Protein 1D2T (pdb70)

Solvent-accessible surface area: 10117 Å² total; per-residue (Å²): 81,63,8,26,98,82,69,84,81,41,4,15,0,88,59,103,54,33,34,84,0,64,81,100,10,85,92,21,29,64,112,81,39,148,56,10,116,78,4,42,49,68,6,64,88,3,101,112,55,54,148,57,123,60,1,108,59,0,27,85,4,8,102,44,76,39,40,21,1,7,64,21,0,25,61,15,4,50,18,70,0,33,134,172,64,11,69,20,3,24,99,0,3,38,8,0,10,36,0,0,8,29,4,0,1,53,40,0,38,94,107,56,117,22,56,38,0,17,31,88,64,69,76,57,9,33,37,72,187,129,177,54,62,120,38,16,0,4,0,0,8,21,0,0,6,0,43,0,2,0,48,0,0,11,66,10,7,79,157,76,78,107,76,0,47,116,42,1,83,35,0,0,29,0,19,6,13,0,0,15,7,3,30,20,0,0,61,8,0,22,72,0,0,50,24,0,13,67,25,0,71,94,13,84,52,0,72,96,20,11,118,102,0,78,51,41,27,47,125,99,96,203

Organism: Shimwellia blattae (NCBI:txid563)

Neares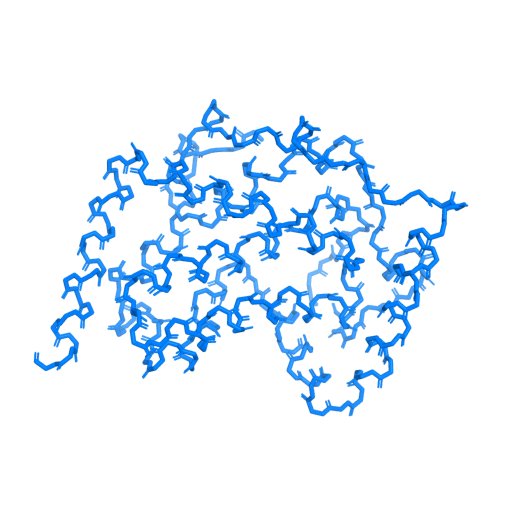t PDB structures (foldseek):
  1d2t-assembly1_A  TM=1.005E+00  e=4.481E-35  Shimwellia blattae
  1iw8-assembly1_B  TM=1.001E+00  e=2.265E-32  Shimwellia blattae
  1iw8-assembly1_A  TM=1.002E+00  e=5.880E-32  Shimwellia blattae
  1iw8-assembly1_E  TM=1.002E+00  e=1.774E-31  Shimwellia blattae
  9jq0-assembly1_A  TM=9.973E-01  e=3.241E-31  Klebsiella pneumoniae 342

Foldseek 3Di:
DDECVVVQQAHLDDLVLFAPLVVPDDAFDDDVDVVVVVLVVLLVVLQVCCPDPLVVVLLVLVPDDLLCLQQLCQVLLVHGRDCVQQVLRSSLLRSHLCSQLPRLLPPSLVVNFDFFQCLVVVHAWSHRPDPDDRTSQAAHSQLLSLLLVLVLSCVLCVVSSVSSNVSSLSSLSSCSSRRGHGPRNNVSSNVSSVVSNVSLVVRPVSVVSSVVSSVSVVVVVD

Radius of gyration: 17.05 Å; Cα contacts (8 Å, |Δi|>4): 389; chains: 1; bounding box: 45×50×30 Å

Structure (mmCIF, N/CA/C/O backbone):
data_1D2T
#
_entry.id   1D2T
#
_cell.length_a   124.700
_cell.length_b   124.700
_cell.length_c   97.700
_cell.angle_alpha   90.00
_cell.angle_beta   90.00
_cell.angle_gamma   120.00
#
_symmetry.space_group_name_H-M   'P 63 2 2'
#
loop_
_entity.id
_entity.type
_entity.pdbx_description
1 polymer 'ACID PHOSPHATASE'
2 non-polymer 'SULFATE ION'
3 water water
#
loop_
_atom_site.group_PDB
_atom_site.id
_atom_site.type_symbol
_atom_site.label_atom_id
_atom_site.label_alt_id
_atom_site.label_comp_id
_atom_site.label_asym_id
_atom_site.label_entity_id
_atom_site.label_seq_id
_atom_site.pdbx_PDB_ins_code
_atom_site.Cartn_x
_atom_site.Cartn_y
_atom_site.Cartn_z
_atom_site.occupancy
_atom_site.B_iso_or_equiv
_atom_site.auth_seq_id
_atom_site.auth_comp_id
_atom_site.auth_asym_id
_atom_site.auth_atom_id
_atom_site.pdbx_PDB_model_num
ATOM 1 N N . GLY A 1 7 ? 35.965 71.208 89.712 1.00 36.57 7 GLY A N 1
ATOM 2 C CA . GLY A 1 7 ? 37.459 71.295 89.574 1.00 31.92 7 GLY A CA 1
ATOM 3 C C . GLY A 1 7 ? 38.160 69.982 89.872 1.00 29.76 7 GLY A C 1
ATOM 4 O O . GLY A 1 7 ? 39.301 69.858 89.492 1.00 31.81 7 GLY A O 1
ATOM 5 N N . ASN A 1 8 ? 37.485 68.990 90.532 1.00 26.40 8 ASN A N 1
ATOM 6 C CA . ASN A 1 8 ? 38.284 67.775 90.697 1.00 26.63 8 ASN A CA 1
ATOM 7 C C . ASN A 1 8 ? 38.466 67.018 89.396 1.00 29.21 8 ASN A C 1
ATOM 8 O O . ASN A 1 8 ? 37.736 67.238 88.431 1.00 30.52 8 ASN A O 1
ATOM 13 N N . ASP A 1 9 ? 39.455 66.154 89.463 1.00 29.14 9 ASP A N 1
ATOM 14 C CA . ASP A 1 9 ? 39.787 65.216 88.391 1.00 30.47 9 ASP A CA 1
ATOM 15 C C . ASP A 1 9 ? 40.661 64.081 88.901 1.00 31.02 9 ASP A C 1
ATOM 16 O O . ASP A 1 9 ? 40.804 63.931 90.110 1.00 31.00 9 ASP A O 1
ATOM 21 N N . THR A 1 10 ? 41.272 63.298 87.998 1.00 28.72 10 THR A N 1
ATOM 22 C CA . THR A 1 10 ? 42.188 62.228 88.430 1.00 28.53 10 THR A CA 1
ATOM 23 C C . THR A 1 10 ? 43.408 62.655 89.259 1.00 30.10 10 THR A C 1
ATOM 24 O O . THR A 1 10 ? 43.946 61.944 90.095 1.00 29.06 10 THR A O 1
ATOM 28 N N . THR A 1 11 ? 43.814 63.900 88.996 1.00 30.82 11 THR A N 1
ATOM 29 C CA . THR A 1 11 ? 44.932 64.389 89.799 1.00 32.79 11 THR A CA 1
ATOM 30 C C . THR A 1 11 ? 44.605 64.736 91.267 1.00 36.32 11 THR A C 1
ATOM 31 O O . THR A 1 11 ? 45.435 64.658 92.162 1.00 37.21 11 THR A O 1
ATOM 35 N N . THR A 1 12 ? 43.317 65.076 91.495 1.00 34.81 12 THR A N 1
ATOM 36 C CA . THR A 1 12 ? 42.910 65.213 92.900 1.00 32.91 12 THR A CA 1
ATOM 37 C C . THR A 1 12 ? 42.265 63.992 93.549 1.00 33.08 12 THR A C 1
ATOM 38 O O . THR A 1 12 ? 42.350 63.742 94.736 1.00 32.49 12 THR A O 1
ATOM 42 N N . LYS A 1 13 ? 41.565 63.229 92.703 1.00 31.17 13 LYS A N 1
ATOM 43 C CA . LYS A 1 13 ? 40.791 62.064 93.174 1.00 30.27 13 LYS A CA 1
ATOM 44 C C . LYS A 1 13 ? 40.904 60.812 92.287 1.00 31.40 13 LYS A C 1
ATOM 45 O O . LYS A 1 13 ? 39.981 60.348 91.605 1.00 33.05 13 LYS A O 1
ATOM 51 N N . PRO A 1 14 ? 42.138 60.283 92.279 1.00 33.01 14 PRO A N 1
ATOM 52 C CA . PRO A 1 14 ? 42.516 59.249 91.290 1.00 32.06 14 PRO A CA 1
ATOM 53 C C . PRO A 1 14 ? 41.823 57.907 91.452 1.00 30.98 14 PRO A C 1
ATOM 54 O O . PRO A 1 14 ? 41.961 56.989 90.668 1.00 32.57 14 PRO A O 1
ATOM 58 N N . ASP A 1 15 ? 41.046 57.815 92.513 1.00 29.27 15 ASP A N 1
ATOM 59 C CA . ASP A 1 15 ? 40.204 56.655 92.809 1.00 28.89 15 ASP A CA 1
ATOM 60 C C . ASP A 1 15 ? 38.810 56.684 92.146 1.00 21.76 15 ASP A C 1
ATOM 61 O O . ASP A 1 15 ? 38.078 55.706 92.030 1.00 20.59 15 ASP A O 1
ATOM 66 N N . LEU A 1 16 ? 38.495 57.910 91.726 1.00 20.49 16 LEU A N 1
ATOM 67 C CA . LEU A 1 16 ? 37.182 58.179 91.135 1.00 23.90 16 LEU A CA 1
ATOM 68 C C . LEU A 1 16 ? 37.156 58.814 89.727 1.00 22.23 16 LEU A C 1
ATOM 69 O O . LEU A 1 16 ? 36.109 59.011 89.134 1.00 23.21 16 LEU A O 1
ATOM 74 N N . TYR A 1 17 ? 38.343 59.175 89.273 1.00 20.96 17 TYR A N 1
ATOM 75 C CA . TYR A 1 17 ? 38.555 59.605 87.889 1.00 22.04 17 TYR A CA 1
ATOM 76 C C . TYR A 1 17 ? 39.780 58.903 87.334 1.00 22.80 17 TYR A C 1
ATOM 77 O O . TYR A 1 17 ? 40.790 58.799 88.021 1.00 23.48 17 TYR A O 1
ATOM 86 N N . TYR A 1 18 ? 39.670 58.482 86.053 1.00 26.17 18 TYR A N 1
ATOM 87 C CA . TYR A 1 18 ? 40.838 58.209 85.191 1.00 21.13 18 TYR A CA 1
ATOM 88 C C . TYR A 1 18 ? 41.332 59.414 84.464 1.00 19.92 18 TYR A C 1
ATOM 89 O O . TYR A 1 18 ? 42.490 59.511 84.083 1.00 22.64 18 TYR A O 1
ATOM 98 N N . LEU A 1 19 ? 40.412 60.336 84.236 1.00 21.49 19 LEU A N 1
ATOM 99 C CA . LEU A 1 19 ? 40.788 61.462 83.366 1.00 22.71 19 LEU A CA 1
ATOM 100 C C . LEU A 1 19 ? 41.094 62.812 84.021 1.00 25.01 19 LEU A C 1
ATOM 101 O O . LEU A 1 19 ? 40.771 63.125 85.159 1.00 25.24 19 LEU A O 1
ATOM 106 N N . LYS A 1 20 ? 41.736 63.667 83.246 1.00 26.44 20 LYS A N 1
ATOM 107 C CA . LYS A 1 20 ? 41.947 65.032 83.717 1.00 26.77 20 LYS A CA 1
ATOM 108 C C . LYS A 1 20 ? 40.935 66.034 83.292 1.00 26.42 20 LYS A C 1
ATOM 109 O O . LYS A 1 20 ? 40.182 65.870 82.341 1.00 29.05 20 LYS A O 1
ATOM 115 N N . ASN A 1 21 ? 41.050 67.184 83.943 1.00 24.09 21 ASN A N 1
ATOM 116 C CA . ASN A 1 21 ? 40.154 68.246 83.530 1.00 23.98 21 ASN A CA 1
ATOM 117 C C . ASN A 1 21 ? 40.177 68.539 82.032 1.00 25.08 21 ASN A C 1
ATOM 118 O O . ASN A 1 21 ? 39.134 68.722 81.427 1.00 25.36 21 ASN A O 1
ATOM 123 N N . SER A 1 22 ? 41.378 68.486 81.450 1.00 23.72 22 SER A N 1
ATOM 124 C CA . SER A 1 22 ? 41.592 68.804 80.008 1.00 25.53 22 SER A CA 1
ATOM 125 C C . SER A 1 22 ? 40.992 67.752 79.068 1.00 25.77 22 SER A C 1
ATOM 126 O O . SER A 1 22 ? 40.524 68.007 77.966 1.00 27.65 22 SER A O 1
ATOM 129 N N . GLU A 1 23 ? 40.957 66.529 79.624 1.00 22.35 23 GLU A N 1
ATOM 130 C CA . GLU A 1 23 ? 40.320 65.466 78.899 1.00 21.87 23 GLU A CA 1
ATOM 131 C C . GLU A 1 23 ? 38.811 65.375 78.974 1.00 23.18 23 GLU A C 1
ATOM 132 O O . GLU A 1 23 ? 38.197 64.451 78.471 1.00 25.83 23 GLU A O 1
ATOM 138 N N . ALA A 1 24 ? 38.196 66.359 79.610 1.00 21.49 24 ALA A N 1
ATOM 139 C CA . ALA A 1 24 ? 36.751 66.165 79.738 1.00 22.48 24 ALA A CA 1
ATOM 140 C C . ALA A 1 24 ? 35.973 66.420 78.438 1.00 22.81 24 ALA A C 1
ATOM 141 O O . ALA A 1 24 ? 36.325 67.333 77.704 1.00 23.36 24 ALA A O 1
ATOM 143 N N . ILE A 1 25 ? 34.859 65.694 78.228 1.00 23.46 25 ILE A N 1
ATOM 144 C CA . ILE A 1 25 ? 33.845 66.149 77.243 1.00 23.60 25 ILE A CA 1
ATOM 145 C C . ILE A 1 25 ? 33.312 67.535 77.530 1.00 24.71 25 ILE A C 1
ATOM 146 O O . ILE A 1 25 ? 32.788 67.809 78.603 1.00 25.03 25 ILE A O 1
ATOM 151 N N . ASN A 1 26 ? 33.485 68.431 76.562 1.00 22.50 26 ASN A N 1
ATOM 152 C CA . ASN A 1 26 ? 32.797 69.706 76.751 1.00 22.04 26 ASN A CA 1
ATOM 153 C C . ASN A 1 26 ? 31.295 69.680 76.533 1.00 22.52 26 ASN A C 1
ATOM 154 O O . ASN A 1 26 ? 30.731 70.042 75.509 1.00 22.34 26 ASN A O 1
ATOM 159 N N . SER A 1 27 ? 30.627 69.289 77.622 1.00 19.77 27 SER A N 1
ATOM 160 C CA . SER A 1 27 ? 29.166 69.168 77.549 1.00 18.88 27 SER A CA 1
ATOM 161 C C . SER A 1 27 ? 28.412 70.423 77.177 1.00 18.74 27 SER A C 1
ATOM 162 O O . SER A 1 27 ? 27.390 70.393 76.517 1.00 21.73 27 SER A O 1
ATOM 165 N N . LEU A 1 28 ? 28.961 71.564 77.588 1.00 18.08 28 LEU A N 1
ATOM 166 C CA . LEU A 1 28 ? 28.271 72.815 77.262 1.00 20.15 28 LEU A CA 1
ATOM 167 C C . LEU A 1 28 ? 28.283 73.062 75.761 1.00 23.12 28 LEU A C 1
ATOM 168 O O . LEU A 1 28 ? 27.303 73.485 75.165 1.00 22.25 28 LEU A O 1
ATOM 173 N N . ALA A 1 29 ? 29.478 72.767 75.193 1.00 23.87 29 ALA A N 1
ATOM 174 C CA . ALA A 1 29 ? 29.598 72.827 73.707 1.00 22.62 29 ALA A CA 1
ATOM 175 C C . ALA A 1 29 ? 28.773 71.847 72.837 1.00 20.86 29 ALA A C 1
ATOM 176 O O . ALA A 1 29 ? 28.192 72.239 71.830 1.00 25.89 29 ALA A O 1
ATOM 178 N N . LEU A 1 30 ? 28.733 70.580 73.267 1.00 15.78 30 LEU A N 1
ATOM 179 C CA . LEU A 1 30 ? 28.079 69.497 72.519 1.00 18.05 30 LEU A CA 1
ATOM 180 C C . LEU A 1 30 ? 26.557 69.416 72.559 1.00 22.38 30 LEU A C 1
ATOM 181 O O . LEU A 1 30 ? 25.845 69.251 71.566 1.00 23.63 30 LEU A O 1
ATOM 186 N N . LEU A 1 31 ? 26.075 69.533 73.812 1.00 22.39 31 LEU A N 1
ATOM 187 C CA . LEU A 1 31 ? 24.633 69.430 74.049 1.00 18.84 31 LEU A CA 1
ATOM 188 C C . LEU A 1 31 ? 23.817 70.624 73.538 1.00 16.30 31 LEU A C 1
ATOM 189 O O . LEU A 1 31 ? 24.260 71.763 73.576 1.00 19.93 31 LEU A O 1
ATOM 194 N N . PRO A 1 32 ? 22.581 70.333 73.105 1.00 14.80 32 PRO A N 1
ATOM 195 C CA . PRO A 1 32 ? 21.589 71.404 72.910 1.00 18.31 32 PRO A CA 1
ATOM 196 C C . PRO A 1 32 ? 21.228 72.028 74.278 1.00 22.24 32 PRO A C 1
ATOM 197 O O . PRO A 1 32 ? 21.453 71.442 75.327 1.00 22.27 32 PRO A O 1
ATOM 201 N N . PRO A 1 33 ? 20.657 73.249 74.287 1.00 23.41 33 PRO A N 1
ATOM 202 C CA . PRO A 1 33 ? 20.190 73.780 75.586 1.00 20.34 33 PRO A CA 1
ATOM 203 C C . PRO A 1 33 ? 19.059 72.945 76.084 1.00 19.93 33 PRO A C 1
ATOM 204 O O . PRO A 1 33 ? 18.409 72.292 75.285 1.00 18.67 33 PRO A O 1
ATOM 208 N N . PRO A 1 34 ? 18.785 72.950 77.411 1.00 19.36 34 PRO A N 1
ATOM 209 C CA . PRO A 1 34 ? 17.645 72.138 77.863 1.00 13.70 34 PRO A CA 1
ATOM 210 C C . PRO A 1 34 ? 16.348 72.759 77.351 1.00 11.77 34 PRO A C 1
ATOM 211 O O . PRO A 1 34 ? 16.280 73.937 77.090 1.00 14.58 34 PRO A O 1
ATOM 215 N N . PRO A 1 35 ? 15.257 72.007 77.284 1.00 12.52 35 PRO A N 1
ATOM 216 C CA . PRO A 1 35 ? 14.011 72.710 76.973 1.00 13.71 35 PRO A CA 1
ATOM 217 C C . PRO A 1 35 ? 13.665 73.842 77.945 1.00 20.26 35 PRO A C 1
ATOM 218 O O . PRO A 1 35 ? 13.728 73.715 79.159 1.00 20.52 35 PRO A O 1
ATOM 222 N N . ALA A 1 36 ? 13.311 74.962 77.356 1.00 19.25 36 ALA A N 1
ATOM 223 C CA . ALA A 1 36 ? 12.919 76.136 78.122 1.00 18.78 36 ALA A CA 1
ATOM 224 C C . ALA A 1 36 ? 11.457 76.120 78.497 1.00 18.25 36 ALA A C 1
ATOM 225 O O . ALA A 1 36 ? 10.582 75.579 77.847 1.00 18.88 36 ALA A O 1
ATOM 227 N N . VAL A 1 37 ? 11.182 76.753 79.609 1.00 18.03 37 VAL A N 1
ATOM 228 C CA . VAL A 1 37 ? 9.803 77.005 79.965 1.00 16.78 37 VAL A CA 1
ATOM 229 C C . VAL A 1 37 ? 9.135 77.993 78.998 1.00 17.18 37 VAL A C 1
ATOM 230 O O . VAL A 1 37 ? 9.640 79.048 78.650 1.00 19.89 37 VAL A O 1
ATOM 234 N N . GLY A 1 38 ? 7.952 77.616 78.561 1.00 18.34 38 GLY A N 1
ATOM 235 C CA . GLY A 1 38 ? 7.422 78.249 77.343 1.00 22.06 38 GLY A CA 1
ATOM 236 C C . GLY A 1 38 ? 7.538 77.398 76.043 1.00 21.25 38 GLY A C 1
ATOM 237 O O . GLY A 1 38 ? 6.851 77.623 75.068 1.00 22.09 38 GLY A O 1
ATOM 238 N N . SER A 1 39 ? 8.422 76.401 76.060 1.00 21.73 39 SER A N 1
ATOM 239 C CA . SER A 1 39 ? 8.520 75.487 74.905 1.00 20.30 39 SER A CA 1
ATOM 240 C C . SER A 1 39 ? 7.604 74.277 74.964 1.00 21.10 39 SER A C 1
ATOM 241 O O . SER A 1 39 ? 7.217 73.736 76.002 1.00 19.55 39 SER A O 1
ATOM 244 N N . ILE A 1 40 ? 7.287 73.796 73.772 1.00 17.17 40 ILE A N 1
ATOM 245 C CA . ILE A 1 40 ? 6.618 72.485 73.702 1.00 14.71 40 ILE A CA 1
ATOM 246 C C . ILE A 1 40 ? 7.475 71.311 74.225 1.00 10.81 40 ILE A C 1
ATOM 247 O O . ILE A 1 40 ? 6.998 70.315 74.782 1.00 15.23 40 ILE A O 1
ATOM 252 N N . ALA A 1 41 ? 8.790 71.443 74.040 1.00 10.69 41 ALA A N 1
ATOM 253 C CA . ALA A 1 41 ? 9.633 70.373 74.530 1.00 13.79 41 ALA A CA 1
ATOM 254 C C . ALA A 1 41 ? 9.566 70.300 76.091 1.00 15.36 41 ALA A C 1
ATOM 255 O O . ALA A 1 41 ? 9.369 69.245 76.683 1.00 20.02 41 ALA A O 1
ATOM 257 N N . PHE A 1 42 ? 9.547 71.495 76.702 1.00 16.94 42 PHE A N 1
ATOM 258 C CA . PHE A 1 42 ? 9.200 71.480 78.151 1.00 15.75 42 PHE A CA 1
ATOM 259 C C . PHE A 1 42 ? 7.818 70.970 78.533 1.00 16.07 42 PHE A C 1
ATOM 260 O O . PHE A 1 42 ? 7.652 70.182 79.448 1.00 19.72 42 PHE A O 1
ATOM 268 N N . LEU A 1 43 ? 6.790 71.375 77.765 1.00 19.00 43 LEU A N 1
ATOM 269 C CA . LEU A 1 43 ? 5.507 70.643 77.917 1.00 19.22 43 LEU A CA 1
ATOM 270 C C . LEU A 1 43 ? 5.573 69.103 77.945 1.00 19.39 43 LEU A C 1
ATOM 271 O O . LEU A 1 43 ? 4.957 68.410 78.749 1.00 17.69 43 LEU A O 1
ATOM 276 N N . ASN A 1 44 ? 6.392 68.588 77.023 1.00 19.47 44 ASN A N 1
ATOM 277 C CA . ASN A 1 44 ? 6.653 67.176 77.076 1.00 19.82 44 ASN A CA 1
ATOM 278 C C . ASN A 1 44 ? 7.419 66.619 78.312 1.00 17.44 44 ASN A C 1
ATOM 279 O O . ASN A 1 44 ? 7.018 65.604 78.855 1.00 15.52 44 ASN A O 1
ATOM 284 N N . ASP A 1 45 ? 8.482 67.324 78.726 1.00 19.71 45 ASP A N 1
ATOM 285 C CA . ASP A 1 45 ? 9.175 67.050 80.020 1.00 19.87 45 ASP A CA 1
ATOM 286 C C . ASP A 1 45 ? 8.192 66.977 81.213 1.00 19.30 45 ASP A C 1
ATOM 287 O O . ASP A 1 45 ? 8.103 66.009 81.956 1.00 21.00 45 ASP A O 1
ATOM 292 N N . GLN A 1 46 ? 7.347 68.007 81.299 1.00 19.62 46 GLN A N 1
ATOM 293 C CA . GLN A 1 46 ? 6.199 67.904 82.220 1.00 19.44 46 GLN A CA 1
ATOM 294 C C . GLN A 1 46 ? 5.259 66.702 82.166 1.00 22.23 46 GLN A C 1
ATOM 295 O O . GLN A 1 46 ? 4.960 66.057 83.175 1.00 21.67 46 GLN A O 1
ATOM 301 N N . ALA A 1 47 ? 4.838 66.364 80.935 1.00 19.12 47 ALA A N 1
ATOM 302 C CA . ALA A 1 47 ? 3.979 65.187 80.813 1.00 17.83 47 ALA A CA 1
ATOM 303 C C . ALA A 1 47 ? 4.661 63.871 81.172 1.00 15.90 47 ALA A C 1
ATOM 304 O O . ALA A 1 47 ? 4.065 62.940 81.701 1.00 18.55 47 ALA A O 1
ATOM 306 N N . MET A 1 48 ? 5.970 63.818 80.841 1.00 18.16 48 MET A N 1
ATOM 307 C CA . MET A 1 48 ? 6.799 62.644 81.235 1.00 19.52 48 MET A CA 1
ATOM 308 C C . MET A 1 48 ? 7.012 62.460 82.765 1.00 21.38 48 MET A C 1
ATOM 309 O O . MET A 1 48 ? 6.996 61.358 83.316 1.00 20.83 48 MET A O 1
ATOM 314 N N . TYR A 1 49 ? 7.139 63.655 83.414 1.00 21.32 49 TYR A N 1
ATOM 315 C CA . TYR A 1 49 ? 7.066 63.807 84.885 1.00 21.30 49 TYR A CA 1
ATOM 316 C C . TYR A 1 49 ? 5.773 63.244 85.515 1.00 22.58 49 TYR A C 1
ATOM 317 O O . TYR A 1 49 ? 5.797 62.383 86.390 1.00 24.04 49 TYR A O 1
ATOM 326 N N . GLU A 1 50 ? 4.639 63.731 84.994 1.00 22.09 50 GLU A N 1
ATOM 327 C CA . GLU A 1 50 ? 3.336 63.234 85.472 1.00 21.48 50 GLU A CA 1
ATOM 328 C C . GLU A 1 50 ? 3.052 61.776 85.230 1.00 23.20 50 GLU A C 1
ATOM 329 O O . GLU A 1 50 ? 2.548 61.050 86.081 1.00 24.23 50 GLU A O 1
ATOM 335 N N . GLN A 1 51 ? 3.479 61.343 84.032 1.00 23.02 51 GLN A N 1
ATOM 336 C CA . GLN A 1 51 ? 3.427 59.907 83.812 1.00 24.72 51 GLN A CA 1
ATOM 337 C C . GLN A 1 51 ? 4.275 59.006 84.728 1.00 26.23 51 GLN A C 1
ATOM 338 O O . GLN A 1 51 ? 3.804 57.996 85.253 1.00 25.10 51 GLN A O 1
ATOM 344 N N . GLY A 1 52 ? 5.556 59.414 84.922 1.00 26.76 52 GLY A N 1
ATOM 345 C CA . GLY A 1 52 ? 6.400 58.689 85.876 1.00 26.91 52 GLY A CA 1
ATOM 346 C C . GLY A 1 52 ? 5.793 58.681 87.286 1.00 25.60 52 GLY A C 1
ATOM 347 O O . GLY A 1 52 ? 5.666 57.699 87.997 1.00 24.37 52 GLY A O 1
ATOM 348 N N . ARG A 1 53 ? 5.321 59.874 87.621 1.00 28.09 53 ARG A N 1
ATOM 349 C CA . ARG A 1 53 ? 4.527 60.032 88.834 1.00 29.75 53 ARG A CA 1
ATOM 350 C C . ARG A 1 53 ? 3.384 59.049 89.067 1.00 32.01 53 ARG A C 1
ATOM 351 O O . ARG A 1 53 ? 3.284 58.437 90.115 1.00 34.69 53 ARG A O 1
ATOM 359 N N . LEU A 1 54 ? 2.575 58.839 88.033 1.00 32.47 54 LEU A N 1
ATOM 360 C CA . LEU A 1 54 ? 1.588 57.735 88.076 1.00 31.67 54 LEU A CA 1
ATOM 361 C C . LEU A 1 54 ? 2.114 56.273 88.119 1.00 33.30 54 LEU A C 1
ATOM 362 O O . LEU A 1 54 ? 1.452 55.329 88.568 1.00 35.90 54 LEU A O 1
ATOM 367 N N . LEU A 1 55 ? 3.374 56.117 87.657 1.00 31.95 55 LEU A N 1
ATOM 368 C CA . LEU A 1 55 ? 4.016 54.784 87.735 1.00 32.70 55 LEU A CA 1
ATOM 369 C C . LEU A 1 55 ? 4.577 54.392 89.091 1.00 33.98 55 LEU A C 1
ATOM 370 O O . LEU A 1 55 ? 4.842 53.224 89.386 1.00 32.73 55 LEU A O 1
ATOM 375 N N . ARG A 1 56 ? 4.732 55.458 89.911 1.00 36.20 56 ARG A N 1
ATOM 376 C CA . ARG A 1 56 ? 5.257 55.308 91.281 1.00 37.04 56 ARG A CA 1
ATOM 377 C C . ARG A 1 56 ? 4.616 54.240 92.164 1.00 40.28 56 ARG A C 1
ATOM 378 O O . ARG A 1 56 ? 5.260 53.518 92.907 1.00 41.22 56 ARG A O 1
ATOM 386 N N . ASN A 1 57 ? 3.306 54.120 91.997 1.00 44.42 57 ASN A N 1
ATOM 387 C CA . ASN A 1 57 ? 2.602 53.027 92.680 1.00 48.62 57 ASN A CA 1
ATOM 388 C C . ASN A 1 57 ? 2.786 51.585 92.169 1.00 47.46 57 ASN A C 1
ATOM 389 O O . ASN A 1 57 ? 2.316 50.630 92.759 1.00 51.15 57 ASN A O 1
ATOM 394 N N . THR A 1 58 ? 3.461 51.442 91.036 1.00 42.68 58 THR A N 1
ATOM 395 C CA . THR A 1 58 ? 3.555 50.086 90.475 1.00 36.64 58 THR A CA 1
ATOM 396 C C . THR A 1 58 ? 4.821 49.318 90.871 1.00 33.64 58 THR A C 1
ATOM 397 O O . THR A 1 58 ? 5.721 49.876 91.477 1.00 31.69 58 THR A O 1
ATOM 401 N N . GLU A 1 59 ? 4.937 48.068 90.409 1.00 33.08 59 GLU A N 1
ATOM 402 C CA . GLU A 1 59 ? 6.238 47.410 90.581 1.00 34.80 59 GLU A CA 1
ATOM 403 C C . GLU A 1 59 ? 7.487 48.104 89.944 1.00 33.45 59 GLU A C 1
ATOM 404 O O . GLU A 1 59 ? 8.607 48.153 90.463 1.00 34.28 59 GLU A O 1
ATOM 410 N N . ARG A 1 60 ? 7.229 48.734 88.768 1.00 27.61 60 ARG A N 1
ATOM 411 C CA . ARG A 1 60 ? 8.251 49.599 88.158 1.00 25.02 60 ARG A CA 1
ATOM 412 C C . ARG A 1 60 ? 8.614 50.851 88.958 1.00 22.94 60 ARG A C 1
ATOM 413 O O . ARG A 1 60 ? 9.772 51.257 89.002 1.00 24.63 60 ARG A O 1
ATOM 421 N N . GLY A 1 61 ? 7.562 51.411 89.587 1.00 21.94 61 GLY A N 1
ATOM 422 C CA . GLY A 1 61 ? 7.623 52.443 90.620 1.00 22.33 61 GLY A CA 1
ATOM 423 C C . GLY A 1 61 ? 8.468 52.051 91.824 1.00 24.44 61 GLY A C 1
ATOM 424 O O . GLY A 1 61 ? 9.350 52.773 92.253 1.00 25.22 61 GLY A O 1
ATOM 425 N N . LYS A 1 62 ? 8.248 50.821 92.307 1.00 26.95 62 LYS A N 1
ATOM 426 C CA . LYS A 1 62 ? 9.102 50.251 93.350 1.00 26.24 62 LYS A CA 1
ATOM 427 C C . LYS A 1 62 ? 10.590 50.158 93.045 1.00 24.89 62 LYS A C 1
ATOM 428 O O . LYS A 1 62 ? 11.443 50.668 93.756 1.00 23.23 62 LYS A O 1
ATOM 434 N N . LEU A 1 63 ? 10.866 49.560 91.882 1.00 24.67 63 LEU A N 1
ATOM 435 C CA . LEU A 1 63 ? 12.239 49.634 91.346 1.00 23.65 63 LEU A CA 1
ATOM 436 C C . LEU A 1 63 ? 12.805 51.043 91.186 1.00 22.74 63 LEU A C 1
ATOM 437 O O . LEU A 1 63 ? 13.927 51.359 91.517 1.00 25.19 63 LEU A O 1
ATOM 442 N N . ALA A 1 64 ? 11.979 51.940 90.642 1.00 21.62 64 ALA A N 1
ATOM 443 C CA . ALA A 1 64 ? 12.492 53.308 90.539 1.00 20.51 64 ALA A CA 1
ATOM 444 C C . ALA A 1 64 ? 12.862 53.971 91.863 1.00 21.79 64 ALA A C 1
ATOM 445 O O . ALA A 1 64 ? 13.890 54.636 91.984 1.00 21.21 64 ALA A O 1
ATOM 447 N N . ALA A 1 65 ? 11.984 53.747 92.870 1.00 23.25 65 ALA A N 1
ATOM 448 C CA . ALA A 1 65 ? 12.374 54.212 94.235 1.00 24.88 65 ALA A CA 1
ATOM 449 C C . ALA A 1 65 ? 13.684 53.619 94.784 1.00 22.62 65 ALA A C 1
ATOM 450 O O . ALA A 1 65 ? 14.551 54.328 95.268 1.00 22.95 65 ALA A O 1
ATOM 452 N N . GLU A 1 66 ? 13.848 52.295 94.572 1.00 23.38 66 GLU A N 1
ATOM 453 C CA . GLU A 1 66 ? 15.116 51.632 94.878 1.00 23.41 66 GLU A CA 1
ATOM 454 C C . GLU A 1 66 ? 16.332 52.188 94.152 1.00 26.06 66 GLU A C 1
ATOM 455 O O . GLU A 1 66 ? 17.321 52.604 94.744 1.00 25.12 66 GLU A O 1
ATOM 461 N N . ASP A 1 67 ? 16.204 52.276 92.817 1.00 24.01 67 ASP A N 1
ATOM 462 C CA . ASP A 1 67 ? 17.222 52.928 91.986 1.00 19.72 67 ASP A CA 1
ATOM 463 C C . ASP A 1 67 ? 17.549 54.333 92.402 1.00 16.72 67 ASP A C 1
ATOM 464 O O . ASP A 1 67 ? 18.694 54.767 92.414 1.00 18.91 67 ASP A O 1
ATOM 469 N N . ALA A 1 68 ? 16.485 55.059 92.773 1.00 16.48 68 ALA A N 1
ATOM 470 C CA . ALA A 1 68 ? 16.685 56.425 93.250 1.00 19.28 68 ALA A CA 1
ATOM 471 C C . ALA A 1 68 ? 17.489 56.510 94.569 1.00 20.86 68 ALA A C 1
ATOM 472 O O . ALA A 1 68 ? 18.165 57.494 94.837 1.00 22.07 68 ALA A O 1
ATOM 474 N N . ASN A 1 69 ? 17.472 55.371 95.299 1.00 23.11 69 ASN A N 1
ATOM 475 C CA . ASN A 1 69 ? 18.330 55.262 96.514 1.00 27.41 69 ASN A CA 1
ATOM 476 C C . ASN A 1 69 ? 19.816 55.042 96.273 1.00 29.49 69 ASN A C 1
ATOM 477 O O . ASN A 1 69 ? 20.646 55.304 97.140 1.00 28.64 69 ASN A O 1
ATOM 482 N N . LEU A 1 70 ? 20.104 54.574 95.034 1.00 25.30 70 LEU A N 1
ATOM 483 C CA . LEU A 1 70 ? 21.514 54.442 94.627 1.00 23.20 70 LEU A CA 1
ATOM 484 C C . LEU A 1 70 ? 22.329 55.691 94.640 1.00 21.41 70 LEU A C 1
ATOM 485 O O . LEU A 1 70 ? 22.013 56.696 94.028 1.00 23.50 70 LEU A O 1
ATOM 490 N N . SER A 1 71 ? 23.450 55.563 95.304 1.00 21.73 71 SER A N 1
ATOM 491 C CA . SER A 1 71 ? 24.527 56.515 95.119 1.00 22.25 71 SER A CA 1
ATOM 492 C C . SER A 1 71 ? 25.355 56.171 93.888 1.00 20.52 71 SER A C 1
ATOM 493 O O . SER A 1 71 ? 25.269 55.081 93.357 1.00 23.70 71 SER A O 1
ATOM 496 N N . SER A 1 72 ? 26.220 57.079 93.445 1.00 20.02 72 SER A N 1
ATOM 497 C CA . SER A 1 72 ? 27.096 56.747 92.294 1.00 20.88 72 SER A CA 1
ATOM 498 C C . SER A 1 72 ? 27.860 55.479 92.410 1.00 22.52 72 SER A C 1
ATOM 499 O O . SER A 1 72 ? 27.979 54.663 91.518 1.00 21.65 72 SER A O 1
ATOM 502 N N . GLY A 1 73 ? 28.336 55.318 93.640 1.00 20.71 73 GLY A N 1
ATOM 503 C CA . GLY A 1 73 ? 28.979 54.068 94.006 1.00 16.81 73 GLY A CA 1
ATOM 504 C C . GLY A 1 73 ? 28.146 52.783 93.939 1.00 15.97 73 GLY A C 1
ATOM 505 O O . GLY A 1 73 ? 28.697 51.705 93.753 1.00 20.02 73 GLY A O 1
ATOM 506 N N . GLY A 1 74 ? 26.818 52.915 94.046 1.00 16.07 74 GLY A N 1
ATOM 507 C CA . GLY A 1 74 ? 26.090 51.649 93.967 1.00 18.17 74 GLY A CA 1
ATOM 508 C C . GLY A 1 74 ? 25.671 51.260 92.526 1.00 21.98 74 GLY A C 1
ATOM 509 O O . GLY A 1 74 ? 25.202 50.164 92.238 1.00 21.28 74 GLY A O 1
ATOM 510 N N . VAL A 1 75 ? 25.887 52.210 91.567 1.00 22.48 75 VAL A N 1
ATOM 511 C CA . VAL A 1 75 ? 25.521 51.777 90.174 1.00 22.71 75 VAL A CA 1
ATOM 512 C C . VAL A 1 75 ? 26.174 50.493 89.628 1.00 18.50 75 VAL A C 1
ATOM 513 O O . VAL A 1 75 ? 25.497 49.573 89.210 1.00 20.32 75 VAL A O 1
ATOM 517 N N . ALA A 1 76 ? 27.517 50.394 89.738 1.00 21.05 76 ALA A N 1
ATOM 518 C CA . ALA A 1 76 ? 28.149 49.125 89.372 1.00 20.51 76 ALA A CA 1
ATOM 519 C C . ALA A 1 76 ? 27.414 47.875 89.826 1.00 24.64 76 ALA A C 1
ATOM 520 O O . ALA A 1 76 ? 27.033 47.028 89.015 1.00 24.90 76 ALA A O 1
ATOM 522 N N . ASN A 1 77 ? 27.131 47.820 91.145 1.00 20.97 77 ASN A N 1
ATOM 523 C CA . ASN A 1 77 ? 26.463 46.601 91.622 1.00 17.62 77 ASN A CA 1
ATOM 524 C C . ASN A 1 77 ? 25.019 46.464 91.205 1.00 16.57 77 ASN A C 1
ATOM 525 O O . ASN A 1 77 ? 24.536 45.350 91.024 1.00 19.24 77 ASN A O 1
ATOM 530 N N . ALA A 1 78 ? 24.377 47.638 91.017 1.00 17.23 78 ALA A N 1
ATOM 531 C CA . ALA A 1 78 ? 23.060 47.710 90.339 1.00 18.62 78 ALA A CA 1
ATOM 532 C C . ALA A 1 78 ? 22.874 47.025 88.941 1.00 19.92 78 ALA A C 1
ATOM 533 O O . ALA A 1 78 ? 21.767 46.705 88.517 1.00 21.04 78 ALA A O 1
ATOM 535 N N . PHE A 1 79 ? 24.025 46.748 88.292 1.00 19.22 79 PHE A N 1
ATOM 536 C CA . PHE A 1 79 ? 24.019 45.921 87.070 1.00 20.71 79 PHE A CA 1
ATOM 537 C C . PHE A 1 79 ? 24.117 44.420 87.238 1.00 23.30 79 PHE A C 1
ATOM 538 O O . PHE A 1 79 ? 24.161 43.662 86.273 1.00 23.64 79 PHE A O 1
ATOM 546 N N . SER A 1 80 ? 24.150 43.947 88.488 1.00 19.74 80 SER A N 1
ATOM 547 C CA . SER A 1 80 ? 24.500 42.511 88.632 1.00 17.29 80 SER A CA 1
ATOM 548 C C . SER A 1 80 ? 23.601 41.501 87.944 1.00 18.57 80 SER A C 1
ATOM 549 O O . SER A 1 80 ? 23.977 40.494 87.339 1.00 22.38 80 SER A O 1
ATOM 552 N N . GLY A 1 81 ? 22.309 41.852 88.041 1.00 19.68 81 GLY A N 1
ATOM 553 C CA . GLY A 1 81 ? 21.271 41.005 87.413 1.00 22.50 81 GLY A CA 1
ATOM 554 C C . GLY A 1 81 ? 21.293 40.977 85.855 1.00 24.85 81 GLY A C 1
ATOM 555 O O . GLY A 1 81 ? 21.318 39.939 85.211 1.00 23.46 81 GLY A O 1
ATOM 556 N N . ALA A 1 82 ? 21.380 42.197 85.279 1.00 24.60 82 ALA A N 1
ATOM 557 C CA . ALA A 1 82 ? 21.686 42.339 83.855 1.00 24.50 82 ALA A CA 1
ATOM 558 C C . ALA A 1 82 ? 22.985 41.643 83.417 1.00 25.22 82 ALA A C 1
ATOM 559 O O . ALA A 1 82 ? 23.000 40.873 82.468 1.00 23.42 82 ALA A O 1
ATOM 561 N N . PHE A 1 83 ? 24.050 41.874 84.197 1.00 23.76 83 PHE A N 1
ATOM 562 C CA . PHE A 1 83 ? 25.319 41.242 83.894 1.00 21.76 83 PHE A CA 1
ATOM 563 C C . PHE A 1 83 ? 25.325 39.726 83.974 1.00 22.85 83 PHE A C 1
ATOM 564 O O . PHE A 1 83 ? 26.090 39.052 83.322 1.00 25.72 83 PHE A O 1
ATOM 572 N N . GLY A 1 84 ? 24.409 39.187 84.768 1.00 22.31 84 GLY A N 1
ATOM 573 C CA . GLY A 1 84 ? 24.478 37.740 84.865 1.00 24.39 84 GLY A CA 1
ATOM 574 C C . GLY A 1 84 ? 25.199 37.163 86.093 1.00 29.49 84 GLY A C 1
ATOM 575 O O . GLY A 1 84 ? 25.158 35.963 86.362 1.00 32.27 84 GLY A O 1
ATOM 576 N N . SER A 1 85 ? 25.873 38.058 86.843 1.00 30.33 85 SER A N 1
ATOM 577 C CA . SER A 1 85 ? 26.685 37.625 88.001 1.00 28.46 85 SER A CA 1
ATOM 578 C C . SER A 1 85 ? 27.047 38.788 88.936 1.00 29.06 85 SER A C 1
ATOM 579 O O . SER A 1 85 ? 26.915 39.945 88.556 1.00 29.00 85 SER A O 1
ATOM 582 N N . PRO A 1 86 ? 27.436 38.518 90.216 1.00 29.45 86 PRO A N 1
ATOM 583 C CA . PRO A 1 86 ? 27.599 39.650 91.122 1.00 26.27 86 PRO A CA 1
ATOM 584 C C . PRO A 1 86 ? 28.721 40.513 90.733 1.00 22.75 86 PRO A C 1
ATOM 585 O O . PRO A 1 86 ? 29.830 40.064 90.530 1.00 22.43 86 PRO A O 1
ATOM 589 N N . ILE A 1 87 ? 28.350 41.776 90.659 1.00 22.99 87 ILE A N 1
ATOM 590 C CA . ILE A 1 87 ? 29.363 42.816 90.469 1.00 24.80 87 ILE A CA 1
ATOM 591 C C . ILE A 1 87 ? 29.642 43.494 91.811 1.00 25.76 87 ILE A C 1
ATOM 592 O O . ILE A 1 87 ? 28.956 44.424 92.220 1.00 24.68 87 ILE A O 1
ATOM 597 N N . THR A 1 88 ? 30.655 42.914 92.481 1.00 25.86 88 THR A N 1
ATOM 598 C CA . THR A 1 88 ? 30.925 43.247 93.903 1.00 25.48 88 THR A CA 1
ATOM 599 C C . THR A 1 88 ? 32.418 43.249 94.166 1.00 25.25 88 THR A C 1
ATOM 600 O O . THR A 1 88 ? 33.131 42.561 93.445 1.00 24.26 88 THR A O 1
ATOM 604 N N . GLU A 1 89 ? 32.891 43.970 95.204 1.00 26.63 89 GLU A N 1
ATOM 605 C CA . GLU A 1 89 ? 34.322 43.845 95.577 1.00 25.29 89 GLU A CA 1
ATOM 606 C C . GLU A 1 89 ? 34.810 42.429 95.889 1.00 25.30 89 GLU A C 1
ATOM 607 O O . GLU A 1 89 ? 35.924 41.999 95.611 1.00 26.30 89 GLU A O 1
ATOM 613 N N . LYS A 1 90 ? 33.860 41.697 96.459 1.00 26.25 90 LYS A N 1
ATOM 614 C CA . LYS A 1 90 ? 34.095 40.310 96.883 1.00 28.81 90 LYS A CA 1
ATOM 615 C C . LYS A 1 90 ? 34.285 39.313 95.780 1.00 28.19 90 LYS A C 1
ATOM 616 O O . LYS A 1 90 ? 35.206 38.518 95.773 1.00 30.49 90 LYS A O 1
ATOM 622 N N . ASP A 1 91 ? 33.324 39.416 94.870 1.00 28.68 91 ASP A N 1
ATOM 623 C CA . ASP A 1 91 ? 33.271 38.504 93.738 1.00 29.34 91 ASP A CA 1
ATOM 624 C C . ASP A 1 91 ? 33.911 38.947 92.420 1.00 29.37 91 ASP A C 1
ATOM 625 O O . ASP A 1 91 ? 34.429 38.173 91.635 1.00 31.54 91 ASP A O 1
ATOM 630 N N . ALA A 1 92 ? 33.830 40.240 92.165 1.00 28.62 92 ALA A N 1
ATOM 631 C CA . ALA A 1 92 ? 34.443 40.713 90.919 1.00 26.75 92 ALA A CA 1
ATOM 632 C C . ALA A 1 92 ? 35.255 41.981 91.131 1.00 26.94 92 ALA A C 1
ATOM 633 O O . ALA A 1 92 ? 34.937 43.081 90.690 1.00 26.94 92 ALA A O 1
ATOM 635 N N . PRO A 1 93 ? 36.336 41.826 91.930 1.00 27.16 93 PRO A N 1
ATOM 636 C CA . PRO A 1 93 ? 37.151 43.015 92.274 1.00 25.78 93 PRO A CA 1
ATOM 637 C C . PRO A 1 93 ? 37.832 43.865 91.160 1.00 24.62 93 PRO A C 1
ATOM 638 O O . PRO A 1 93 ? 37.844 45.098 91.178 1.00 22.75 93 PRO A O 1
ATOM 642 N N . ALA A 1 94 ? 38.409 43.174 90.170 1.00 25.16 94 ALA A N 1
ATOM 643 C CA . ALA A 1 94 ? 38.954 43.886 89.005 1.00 23.77 94 ALA A CA 1
ATOM 644 C C . ALA A 1 94 ? 37.923 44.715 88.249 1.00 17.72 94 ALA A C 1
ATOM 645 O O . ALA A 1 94 ? 38.116 45.897 88.005 1.00 19.91 94 ALA A O 1
ATOM 647 N N . LEU A 1 95 ? 36.787 44.081 88.026 1.00 19.68 95 LEU A N 1
ATOM 648 C CA . LEU A 1 95 ? 35.577 44.770 87.539 1.00 20.23 95 LEU A CA 1
ATOM 649 C C . LEU A 1 95 ? 35.001 45.902 88.385 1.00 21.85 95 LEU A C 1
ATOM 650 O O . LEU A 1 95 ? 34.809 47.026 87.943 1.00 21.66 95 LEU A O 1
ATOM 655 N N . HIS A 1 96 ? 34.755 45.606 89.667 1.00 21.70 96 HIS A N 1
ATOM 656 C CA . HIS A 1 96 ? 34.313 46.691 90.543 1.00 17.84 96 HIS A CA 1
ATOM 657 C C . HIS A 1 96 ? 35.214 47.924 90.580 1.00 17.76 96 HIS A C 1
ATOM 658 O O . HIS A 1 96 ? 34.767 49.069 90.496 1.00 19.44 96 HIS A O 1
ATOM 665 N N . LYS A 1 97 ? 36.539 47.639 90.629 1.00 18.11 97 LYS A N 1
ATOM 666 C CA . LYS A 1 97 ? 37.544 48.713 90.581 1.00 18.50 97 LYS A CA 1
ATOM 667 C C . LYS A 1 97 ? 37.519 49.564 89.317 1.00 20.80 97 LYS A C 1
ATOM 668 O O . LYS A 1 97 ? 37.452 50.781 89.373 1.00 21.08 97 LYS A O 1
ATOM 674 N N . LEU A 1 98 ? 37.532 48.857 88.155 1.00 22.36 98 LEU A N 1
ATOM 675 C CA . LEU A 1 98 ? 37.291 49.555 86.851 1.00 22.04 98 LEU A CA 1
ATOM 676 C C . LEU A 1 98 ? 36.128 50.581 86.806 1.00 17.59 98 LEU A C 1
ATOM 677 O O . LEU A 1 98 ? 36.223 51.763 86.522 1.00 18.13 98 LEU A O 1
ATOM 682 N N . LEU A 1 99 ? 34.977 50.024 87.188 1.00 19.16 99 LEU A N 1
ATOM 683 C CA . LEU A 1 99 ? 33.753 50.802 87.186 1.00 18.37 99 LEU A CA 1
ATOM 684 C C . LEU A 1 99 ? 33.644 51.930 88.169 1.00 20.61 99 LEU A C 1
ATOM 685 O O . LEU A 1 99 ? 33.068 52.964 87.883 1.00 18.31 99 LEU A O 1
ATOM 690 N N . THR A 1 100 ? 34.252 51.692 89.359 1.00 22.03 100 THR A N 1
ATOM 691 C CA . THR A 1 100 ? 34.357 52.777 90.360 1.00 19.41 100 THR A CA 1
ATOM 692 C C . THR A 1 100 ? 35.259 53.938 89.957 1.00 16.72 100 THR A C 1
ATOM 693 O O . THR A 1 100 ? 34.984 55.118 90.136 1.00 16.55 100 THR A O 1
ATOM 697 N N . ASN A 1 101 ? 36.397 53.537 89.358 1.00 20.56 101 ASN A N 1
ATOM 698 C CA . ASN A 1 101 ? 37.415 54.515 88.998 1.00 19.91 101 ASN A CA 1
ATOM 699 C C . ASN A 1 101 ? 37.022 55.479 87.873 1.00 21.88 101 ASN A C 1
ATOM 700 O O . ASN A 1 101 ? 37.610 56.546 87.711 1.00 22.38 101 ASN A O 1
ATOM 705 N N . MET A 1 102 ? 35.952 55.090 87.154 1.00 21.94 102 MET A N 1
ATOM 706 C CA . MET A 1 102 ? 35.407 55.984 86.103 1.00 22.28 102 MET A CA 1
ATOM 707 C C . MET A 1 102 ? 34.142 56.755 86.455 1.00 22.36 102 MET A C 1
ATOM 708 O O . MET A 1 102 ? 33.571 57.482 85.638 1.00 23.37 102 MET A O 1
ATOM 713 N N . ILE A 1 103 ? 33.681 56.555 87.724 1.00 21.00 103 ILE A N 1
ATOM 714 C CA . ILE A 1 103 ? 32.441 57.221 88.180 1.00 18.78 103 ILE A CA 1
ATOM 715 C C . ILE A 1 103 ? 32.371 58.697 87.833 1.00 17.38 103 ILE A C 1
ATOM 716 O O . ILE A 1 103 ? 31.413 59.152 87.245 1.00 18.08 103 ILE A O 1
ATOM 721 N N . GLU A 1 104 ? 33.426 59.429 88.218 1.00 18.81 104 GLU A N 1
ATOM 722 C CA . GLU A 1 104 ? 33.369 60.900 88.092 1.00 18.36 104 GLU A CA 1
ATOM 723 C C . GLU A 1 104 ? 33.828 61.520 86.772 1.00 19.60 104 GLU A C 1
ATOM 724 O O . GLU A 1 104 ? 33.420 62.606 86.365 1.00 19.13 104 GLU A O 1
ATOM 730 N N . ASP A 1 105 ? 34.606 60.713 86.049 1.00 18.95 105 ASP A N 1
ATOM 731 C CA . ASP A 1 105 ? 34.743 60.936 84.587 1.00 17.40 105 ASP A CA 1
ATOM 732 C C . ASP A 1 105 ? 33.378 61.099 83.886 1.00 15.12 105 ASP A C 1
ATOM 733 O O . ASP A 1 105 ? 33.104 62.102 83.234 1.00 18.61 105 ASP A O 1
ATOM 738 N N . ALA A 1 106 ? 32.500 60.091 84.096 1.00 15.05 106 ALA A N 1
ATOM 739 C CA . ALA A 1 106 ? 31.111 60.157 83.607 1.00 15.61 106 ALA A CA 1
ATOM 740 C C . ALA A 1 106 ? 30.166 61.126 84.315 1.00 19.62 106 ALA A C 1
ATOM 741 O O . ALA A 1 106 ? 29.409 61.881 83.720 1.00 18.83 106 ALA A O 1
ATOM 743 N N . GLY A 1 107 ? 30.263 61.102 85.674 1.00 21.49 107 GLY A N 1
ATOM 744 C CA . GLY A 1 107 ? 29.323 61.899 86.503 1.00 16.83 107 GLY A CA 1
ATOM 745 C C . GLY A 1 107 ? 29.599 63.356 86.594 1.00 14.80 107 GLY A C 1
ATOM 746 O O . GLY A 1 107 ? 28.714 64.204 86.575 1.00 17.67 107 GLY A O 1
ATOM 747 N N . ASP A 1 108 ? 30.899 63.611 86.662 1.00 16.37 108 ASP A N 1
ATOM 748 C CA . ASP A 1 108 ? 31.305 65.002 86.772 1.00 17.18 108 ASP A CA 1
ATOM 749 C C . ASP A 1 108 ? 31.877 65.572 85.485 1.00 18.56 108 ASP A C 1
ATOM 750 O O . ASP A 1 108 ? 31.324 66.472 84.877 1.00 18.77 108 ASP A O 1
ATOM 755 N N . LEU A 1 109 ? 33.049 65.065 85.107 1.00 18.48 109 LEU A N 1
ATOM 756 C CA . LEU A 1 109 ? 33.814 65.703 84.005 1.00 20.77 109 LEU A CA 1
ATOM 757 C C . LEU A 1 109 ? 32.954 65.922 82.752 1.00 21.46 109 LEU A C 1
ATOM 758 O O . LEU A 1 109 ? 32.905 67.026 82.199 1.00 23.24 109 LEU A O 1
ATOM 763 N N . ALA A 1 110 ? 32.206 64.812 82.422 1.00 21.81 110 ALA A N 1
ATOM 764 C CA . ALA A 1 110 ? 31.336 64.771 81.215 1.00 20.79 110 ALA A CA 1
ATOM 765 C C . ALA A 1 110 ? 30.074 65.608 81.232 1.00 23.23 110 ALA A C 1
ATOM 766 O O . ALA A 1 110 ? 29.504 65.885 80.182 1.00 23.66 110 ALA A O 1
ATOM 768 N N . THR A 1 111 ? 29.672 66.038 82.465 1.00 20.15 111 THR A N 1
ATOM 769 C CA . THR A 1 111 ? 28.453 66.863 82.653 1.00 19.21 111 THR A CA 1
ATOM 770 C C . THR A 1 111 ? 28.654 68.292 83.132 1.00 18.58 111 THR A C 1
ATOM 771 O O . THR A 1 111 ? 27.754 69.106 83.131 1.00 18.77 111 THR A O 1
ATOM 775 N N . ARG A 1 112 ? 29.870 68.595 83.547 1.00 20.94 112 ARG A N 1
ATOM 776 C CA . ARG A 1 112 ? 30.068 69.805 84.369 1.00 22.62 112 ARG A CA 1
ATOM 777 C C . ARG A 1 112 ? 29.745 71.185 83.786 1.00 23.68 112 ARG A C 1
ATOM 778 O O . ARG A 1 112 ? 29.035 72.025 84.325 1.00 21.09 112 ARG A O 1
ATOM 786 N N . SER A 1 113 ? 30.323 71.398 82.583 1.00 21.66 113 SER A N 1
ATOM 787 C CA . SER A 1 113 ? 30.146 72.736 81.981 1.00 19.14 113 SER A CA 1
ATOM 788 C C . SER A 1 113 ? 28.721 73.124 81.629 1.00 20.09 113 SER A C 1
ATOM 789 O O . SER A 1 113 ? 28.288 74.263 81.806 1.00 23.06 113 SER A O 1
ATOM 792 N N . ALA A 1 114 ? 27.955 72.094 81.186 1.00 19.43 114 ALA A N 1
ATOM 793 C CA . ALA A 1 114 ? 26.510 72.272 80.944 1.00 17.15 114 ALA A CA 1
ATOM 794 C C . ALA A 1 114 ? 25.695 72.377 82.247 1.00 16.95 114 ALA A C 1
ATOM 795 O O . ALA A 1 114 ? 24.890 73.293 82.402 1.00 17.79 114 ALA A O 1
ATOM 797 N N . LYS A 1 115 ? 25.993 71.462 83.200 1.00 18.76 115 LYS A N 1
ATOM 798 C CA . LYS A 1 115 ? 25.431 71.618 84.559 1.00 20.52 115 LYS A CA 1
ATOM 799 C C . LYS A 1 115 ? 25.524 73.029 85.143 1.00 18.24 115 LYS A C 1
ATOM 800 O O . LYS A 1 115 ? 24.535 73.710 85.429 1.00 19.61 115 LYS A O 1
ATOM 806 N N . ASP A 1 116 ? 26.784 73.454 85.203 1.00 19.25 116 ASP A N 1
ATOM 807 C CA . ASP A 1 116 ? 27.073 74.739 85.832 1.00 20.02 116 ASP A CA 1
ATOM 808 C C . ASP A 1 116 ? 26.589 75.938 85.076 1.00 23.51 116 ASP A C 1
ATOM 809 O O . ASP A 1 116 ? 26.208 76.967 85.612 1.00 24.69 116 ASP A O 1
ATOM 814 N N . HIS A 1 117 ? 26.596 75.793 83.741 1.00 23.53 117 HIS A N 1
ATOM 815 C CA . HIS A 1 117 ? 26.022 76.894 82.957 1.00 21.71 117 HIS A CA 1
ATOM 816 C C . HIS A 1 117 ? 24.496 77.044 83.026 1.00 20.75 117 HIS A C 1
ATOM 817 O O . HIS A 1 117 ? 23.932 78.108 83.223 1.00 20.51 117 HIS A O 1
ATOM 824 N N . TYR A 1 118 ? 23.825 75.906 82.825 1.00 19.95 118 TYR A N 1
ATOM 825 C CA . TYR A 1 118 ? 22.363 76.013 82.795 1.00 19.91 118 TYR A CA 1
ATOM 826 C C . TYR A 1 118 ? 21.711 76.075 84.159 1.00 22.89 118 TYR A C 1
ATOM 827 O O . TYR A 1 118 ? 20.615 76.596 84.278 1.00 22.53 118 TYR A O 1
ATOM 836 N N . MET A 1 119 ? 22.385 75.453 85.158 1.00 22.72 119 MET A N 1
ATOM 837 C CA . MET A 1 119 ? 21.795 75.408 86.516 1.00 25.49 119 MET A CA 1
ATOM 838 C C . MET A 1 119 ? 20.328 75.033 86.619 1.00 22.79 119 MET A C 1
ATOM 839 O O . MET A 1 119 ? 19.526 75.639 87.309 1.00 23.65 119 MET A O 1
ATOM 844 N N . ARG A 1 120 ? 19.958 74.021 85.840 1.00 21.05 120 ARG A N 1
ATOM 845 C CA . ARG A 1 120 ? 18.529 73.782 85.704 1.00 19.45 120 ARG A CA 1
ATOM 846 C C . ARG A 1 120 ? 17.877 73.247 86.989 1.00 16.34 120 ARG A C 1
ATOM 847 O O . ARG A 1 120 ? 18.483 72.369 87.587 1.00 17.21 120 ARG A O 1
ATOM 855 N N . ILE A 1 121 ? 16.676 73.723 87.290 1.00 16.46 121 ILE A N 1
ATOM 856 C CA . ILE A 1 121 ? 15.807 73.186 88.360 1.00 22.91 121 ILE A CA 1
ATOM 857 C C . ILE A 1 121 ? 15.258 71.795 88.080 1.00 23.50 121 ILE A C 1
ATOM 858 O O . ILE A 1 121 ? 14.648 71.571 87.043 1.00 26.14 121 ILE A O 1
ATOM 863 N N . ARG A 1 122 ? 15.463 70.877 89.036 1.00 21.01 122 ARG A N 1
ATOM 864 C CA . ARG A 1 122 ? 14.883 69.534 88.976 1.00 19.80 122 ARG A CA 1
ATOM 865 C C . ARG A 1 122 ? 13.372 69.532 89.091 1.00 17.61 122 ARG A C 1
ATOM 866 O O . ARG A 1 122 ? 12.805 70.488 89.613 1.00 18.79 122 ARG A O 1
ATOM 874 N N . PRO A 1 123 ? 12.700 68.460 88.577 1.00 17.64 123 PRO A N 1
ATOM 875 C CA . PRO A 1 123 ? 11.243 68.461 88.684 1.00 18.56 123 PRO A CA 1
ATOM 876 C C . PRO A 1 123 ? 10.668 68.630 90.118 1.00 20.86 123 PRO A C 1
ATOM 877 O O . PRO A 1 123 ? 9.881 69.536 90.331 1.00 20.65 123 PRO A O 1
ATOM 881 N N . PHE A 1 124 ? 11.077 67.771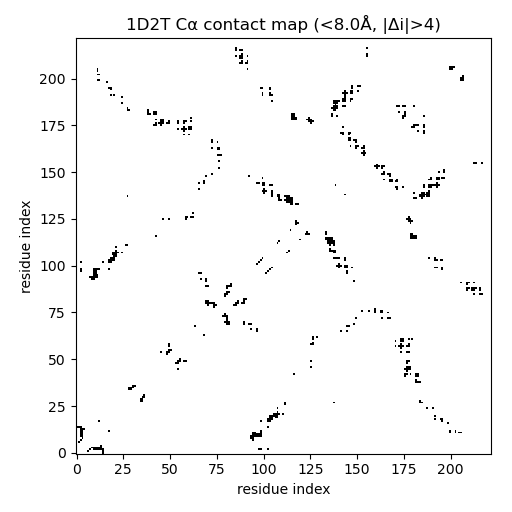 91.105 1.00 21.82 124 PHE A N 1
ATOM 882 C CA . PHE A 1 124 ? 10.489 67.948 92.468 1.00 20.01 124 PHE A CA 1
ATOM 883 C C . PHE A 1 124 ? 10.541 69.394 93.016 1.00 16.73 124 PHE A C 1
ATOM 884 O O . PHE A 1 124 ? 9.581 69.970 93.486 1.00 17.82 124 PHE A O 1
ATOM 892 N N . ALA A 1 125 ? 11.681 70.039 92.775 1.00 18.30 125 ALA A N 1
ATOM 893 C CA . ALA A 1 125 ? 11.866 71.464 93.089 1.00 20.06 125 ALA A CA 1
ATOM 894 C C . ALA A 1 125 ? 11.033 72.481 92.291 1.00 24.90 125 ALA A C 1
ATOM 895 O O . ALA A 1 125 ? 10.455 73.445 92.789 1.00 24.77 125 ALA A O 1
ATOM 897 N N . PHE A 1 126 ? 10.941 72.202 90.977 1.00 23.91 126 PHE A N 1
ATOM 898 C CA . PHE A 1 126 ? 10.017 72.958 90.145 1.00 22.66 126 PHE A CA 1
ATOM 899 C C . PHE A 1 126 ? 8.590 72.919 90.692 1.00 20.74 126 PHE A C 1
ATOM 900 O O . PHE A 1 126 ? 7.910 73.945 90.785 1.00 21.66 126 PHE A O 1
ATOM 908 N N . TYR A 1 127 ? 8.183 71.664 91.002 1.00 20.13 127 TYR A N 1
ATOM 909 C CA . TYR A 1 127 ? 6.843 71.414 91.525 1.00 20.41 127 TYR A CA 1
ATOM 910 C C . TYR A 1 127 ? 6.642 71.689 93.032 1.00 24.41 127 TYR A C 1
ATOM 911 O O . TYR A 1 127 ? 5.525 71.665 93.532 1.00 23.70 127 TYR A O 1
ATOM 920 N N . GLY A 1 128 ? 7.764 71.960 93.723 1.00 23.74 128 GLY A N 1
ATOM 921 C CA . GLY A 1 128 ? 7.675 72.217 95.170 1.00 24.88 128 GLY A CA 1
ATOM 922 C C . GLY A 1 128 ? 7.138 71.011 95.924 1.00 24.57 128 GLY A C 1
ATOM 923 O O . GLY A 1 128 ? 6.383 71.095 96.866 1.00 29.82 128 GLY A O 1
ATOM 924 N N . VAL A 1 129 ? 7.527 69.854 95.426 1.00 24.16 129 VAL A N 1
ATOM 925 C CA . VAL A 1 129 ? 7.144 68.604 96.044 1.00 23.21 129 VAL A CA 1
ATOM 926 C C . VAL A 1 129 ? 8.377 67.802 96.358 1.00 24.99 129 VAL A C 1
ATOM 927 O O . VAL A 1 129 ? 9.529 68.188 96.189 1.00 25.90 129 VAL A O 1
ATOM 931 N N . SER A 1 130 ? 8.089 66.617 96.832 1.00 25.98 130 SER A N 1
ATOM 932 C CA . SER A 1 130 ? 9.242 65.724 96.973 1.00 29.71 130 SER A CA 1
ATOM 933 C C . SER A 1 130 ? 9.322 64.672 95.895 1.00 29.73 130 SER A C 1
ATOM 934 O O . SER A 1 130 ? 8.403 64.485 95.103 1.00 30.28 130 SER A O 1
ATOM 937 N N . THR A 1 131 ? 10.440 63.952 95.934 1.00 30.35 131 THR A N 1
ATOM 938 C CA . THR A 1 131 ? 10.533 62.819 94.996 1.00 27.90 131 THR A CA 1
ATOM 939 C C . THR A 1 131 ? 9.733 61.569 95.361 1.00 28.80 131 THR A C 1
ATOM 940 O O . THR A 1 131 ? 9.051 61.508 96.366 1.00 30.16 131 THR A O 1
ATOM 944 N N . CYS A 1 132 ? 9.835 60.528 94.551 1.00 27.12 132 CYS A N 1
ATOM 945 C CA . CYS A 1 132 ? 9.203 59.271 94.996 1.00 27.75 132 CYS A CA 1
ATOM 946 C C . CYS A 1 132 ? 9.911 58.540 96.137 1.00 28.96 132 CYS A C 1
ATOM 947 O O . CYS A 1 132 ? 9.556 57.487 96.634 1.00 28.80 132 CYS A O 1
ATOM 950 N N . ASN A 1 133 ? 11.021 59.158 96.447 1.00 33.31 133 ASN A N 1
ATOM 951 C CA . ASN A 1 133 ? 12.012 58.492 97.236 1.00 39.44 133 ASN A CA 1
ATOM 952 C C . ASN A 1 133 ? 12.008 58.776 98.750 1.00 45.19 133 ASN A C 1
ATOM 953 O O . ASN A 1 133 ? 12.269 57.928 99.583 1.00 50.38 133 ASN A O 1
ATOM 958 N N . THR A 1 134 ? 11.642 59.993 99.118 1.00 48.69 134 THR A N 1
ATOM 959 C CA . THR A 1 134 ? 12.585 61.110 98.925 1.00 56.17 134 THR A CA 1
ATOM 960 C C . THR A 1 134 ? 13.935 61.171 99.735 1.00 61.49 134 THR A C 1
ATOM 961 O O . THR A 1 134 ? 14.937 61.779 99.291 1.00 63.18 134 THR A O 1
ATOM 965 N N . GLN A 1 137 ? 16.953 60.437 100.819 1.00 100.00 137 GLN A N 1
ATOM 966 C CA . GLN A 1 137 ? 17.845 60.498 102.027 1.00 99.78 137 GLN A CA 1
ATOM 967 C C . GLN A 1 137 ? 19.036 61.512 102.211 1.00 98.61 137 GLN A C 1
ATOM 968 O O . GLN A 1 137 ? 19.386 61.891 103.324 1.00 97.54 137 GLN A O 1
ATOM 974 N N . ASP A 1 138 ? 19.627 61.949 101.081 1.00 97.91 138 ASP A N 1
ATOM 975 C CA . ASP A 1 138 ? 20.479 63.151 101.162 1.00 95.99 138 ASP A CA 1
ATOM 976 C C . ASP A 1 138 ? 19.761 64.494 101.063 1.00 93.86 138 ASP A C 1
AT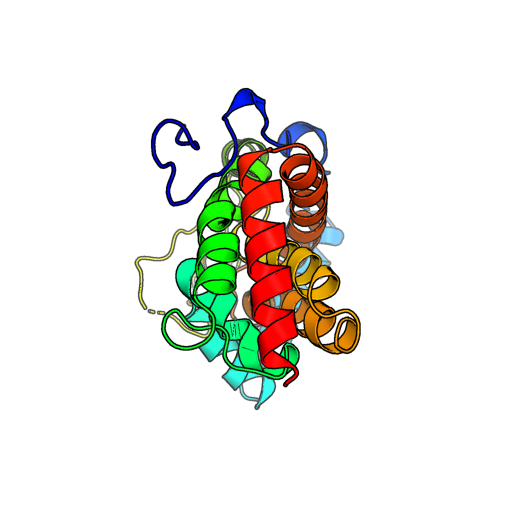OM 977 O O . ASP A 1 138 ? 18.589 64.579 100.711 1.00 92.76 138 ASP A O 1
ATOM 982 N N . LYS A 1 139 ? 20.494 65.564 101.380 1.00 92.69 139 LYS A N 1
ATOM 983 C CA . LYS A 1 139 ? 19.813 66.855 101.218 1.00 91.50 139 LYS A CA 1
ATOM 984 C C . LYS A 1 139 ? 19.719 67.313 99.775 1.00 88.92 139 LYS A C 1
ATOM 985 O O . LYS A 1 139 ? 20.557 68.082 99.308 1.00 89.47 139 LYS A O 1
ATOM 991 N N . LEU A 1 140 ? 18.654 66.828 99.114 1.00 85.87 140 LEU A N 1
ATOM 992 C CA . LEU A 1 140 ? 18.426 67.018 97.660 1.00 79.60 140 LEU A CA 1
ATOM 993 C C . LEU A 1 140 ? 18.772 68.392 97.043 1.00 75.62 140 LEU A C 1
ATOM 994 O O . LEU A 1 140 ? 18.242 69.442 97.416 1.00 75.74 140 LEU A O 1
ATOM 999 N N . SER A 1 141 ? 19.713 68.357 96.067 1.00 70.08 141 SER A N 1
ATOM 1000 C CA . SER A 1 141 ? 19.868 69.619 95.320 1.00 64.86 141 SER A CA 1
ATOM 1001 C C . SER A 1 141 ? 18.713 69.941 94.396 1.00 61.18 141 SER A C 1
ATOM 1002 O O . SER A 1 141 ? 18.189 69.080 93.708 1.00 61.77 141 SER A O 1
ATOM 1005 N N . LYS A 1 142 ? 18.349 71.235 94.379 1.00 57.81 142 LYS A N 1
ATOM 1006 C CA . LYS A 1 142 ? 17.238 71.661 93.493 1.00 54.35 142 LYS A CA 1
ATOM 1007 C C . LYS A 1 142 ? 17.498 71.829 91.964 1.00 45.94 142 LYS A C 1
ATOM 1008 O O . LYS A 1 142 ? 16.615 72.091 91.202 1.00 40.89 142 LYS A O 1
ATOM 1014 N N . ASN A 1 143 ? 18.772 71.719 91.611 1.00 45.99 143 ASN A N 1
ATOM 1015 C CA . ASN A 1 143 ? 19.527 72.392 90.538 1.00 44.71 143 ASN A CA 1
ATOM 1016 C C . ASN A 1 143 ? 20.592 71.481 89.878 1.00 42.57 143 ASN A C 1
ATOM 1017 O O . ASN A 1 143 ? 20.794 70.322 90.283 1.00 40.17 143 ASN A O 1
ATOM 1022 N N . GLY A 1 144 ? 21.265 72.084 88.819 1.00 39.72 144 GLY A N 1
ATOM 1023 C CA . GLY A 1 144 ? 22.264 71.401 87.958 1.00 26.74 144 GLY A CA 1
ATOM 1024 C C . GLY A 1 144 ? 21.691 70.105 87.407 1.00 21.44 144 GLY A C 1
ATOM 1025 O O . GLY A 1 144 ? 22.343 69.071 87.322 1.00 25.78 144 GLY A O 1
ATOM 1026 N N . SER A 1 145 ? 20.380 70.181 87.105 1.00 19.15 145 SER A N 1
ATOM 1027 C CA . SER A 1 145 ? 19.590 69.023 86.596 1.00 20.14 145 SER A CA 1
ATOM 1028 C C . SER A 1 145 ? 20.077 68.461 85.223 1.00 20.58 145 SER A C 1
ATOM 1029 O O . SER A 1 145 ? 20.121 67.279 84.943 1.00 21.22 145 SER A O 1
ATOM 1032 N N . TYR A 1 146 ? 20.531 69.419 84.399 1.00 22.70 146 TYR A N 1
ATOM 1033 C CA . TYR A 1 146 ? 20.867 69.170 82.968 1.00 19.51 146 TYR A CA 1
ATOM 1034 C C . TYR A 1 146 ? 22.366 69.260 82.633 1.00 16.00 146 TYR A C 1
ATOM 1035 O O . TYR A 1 146 ? 22.930 70.339 82.736 1.00 17.85 146 TYR A O 1
ATOM 1044 N N . PRO A 1 147 ? 22.994 68.144 82.187 1.00 16.52 147 PRO A N 1
ATOM 1045 C CA . PRO A 1 147 ? 22.385 66.793 82.188 1.00 17.87 147 PRO A CA 1
ATOM 1046 C C . PRO A 1 147 ? 22.496 66.069 83.580 1.00 20.67 147 PRO A C 1
ATOM 1047 O O . PRO A 1 147 ? 23.198 66.531 84.480 1.00 22.35 147 PRO A O 1
ATOM 1051 N N . SER A 1 148 ? 21.827 64.908 83.662 1.00 18.73 148 SER A N 1
ATOM 1052 C CA . SER A 1 148 ? 21.951 64.019 84.823 1.00 19.51 148 SER A CA 1
ATOM 1053 C C . SER A 1 148 ? 23.269 63.281 84.930 1.00 19.93 148 SER A C 1
ATOM 1054 O O . SER A 1 148 ? 23.601 62.439 84.108 1.00 20.09 148 SER A O 1
ATOM 1057 N N . GLY A 1 149 ? 24.036 63.618 85.972 1.00 18.26 149 GLY A N 1
ATOM 1058 C CA . GLY A 1 149 ? 25.284 62.888 86.231 1.00 16.00 149 GLY A CA 1
ATOM 1059 C C . GLY A 1 149 ? 25.096 61.411 86.577 1.00 19.38 149 GLY A C 1
ATOM 1060 O O . GLY A 1 149 ? 25.791 60.549 86.044 1.00 21.04 149 GLY A O 1
ATOM 1061 N N . HIS A 1 150 ? 24.085 61.096 87.427 1.00 20.25 150 HIS A N 1
ATOM 1062 C CA . HIS A 1 150 ? 23.690 59.680 87.624 1.00 19.01 150 HIS A CA 1
ATOM 1063 C C . HIS A 1 150 ? 23.381 58.861 86.330 1.00 19.93 150 HIS A C 1
ATOM 1064 O O . HIS A 1 150 ? 23.833 57.725 86.145 1.00 20.78 150 HIS A O 1
ATOM 1071 N N . THR A 1 151 ? 22.593 59.482 85.432 1.00 18.98 151 THR A N 1
ATOM 1072 C CA . THR A 1 151 ? 22.325 58.814 84.132 1.00 17.17 151 THR A CA 1
ATOM 1073 C C . THR A 1 151 ? 23.548 58.652 83.228 1.00 13.61 151 THR A C 1
ATOM 1074 O O . THR A 1 151 ? 23.814 57.594 82.659 1.00 17.00 151 THR A O 1
ATOM 1078 N N . SER A 1 152 ? 24.361 59.722 83.197 1.00 14.30 152 SER A N 1
ATOM 1079 C CA . SER A 1 152 ? 25.687 59.598 82.557 1.00 15.99 152 SER A CA 1
ATOM 1080 C C . SER A 1 152 ? 26.575 58.446 83.029 1.00 19.72 152 SER A C 1
ATOM 1081 O O . SER A 1 152 ? 27.086 57.628 82.255 1.00 17.38 152 SER A O 1
ATOM 1084 N N . ILE A 1 153 ? 26.662 58.340 84.403 1.00 20.60 153 ILE A N 1
ATOM 1085 C CA . ILE A 1 153 ? 27.272 57.121 85.017 1.00 16.15 153 ILE A CA 1
ATOM 1086 C C . ILE A 1 153 ? 26.622 55.802 84.631 1.00 10.76 153 ILE A C 1
ATOM 1087 O O . ILE A 1 153 ? 27.293 54.850 84.262 1.00 14.38 153 ILE A O 1
ATOM 1092 N N . GLY A 1 154 ? 25.285 55.763 84.720 1.00 9.72 154 GLY A N 1
ATOM 1093 C CA . GLY A 1 154 ? 24.662 54.476 84.397 1.00 13.63 154 GLY A CA 1
ATOM 1094 C C . GLY A 1 154 ? 24.843 54.033 82.910 1.00 16.00 154 GLY A C 1
ATOM 1095 O O . GLY A 1 154 ? 25.022 52.866 82.571 1.00 16.37 154 GLY A O 1
ATOM 1096 N N . TRP A 1 155 ? 24.801 55.047 82.025 1.00 16.77 155 TRP A N 1
ATOM 1097 C CA . TRP A 1 155 ? 24.960 54.747 80.589 1.00 16.73 155 TRP A CA 1
ATOM 1098 C C . TRP A 1 155 ? 26.378 54.351 80.200 1.00 15.90 155 TRP A C 1
ATOM 1099 O O . TRP A 1 155 ? 26.656 53.301 79.628 1.00 18.41 155 TRP A O 1
ATOM 1110 N N . ALA A 1 156 ? 27.299 55.209 80.623 1.00 15.37 156 ALA A N 1
ATOM 1111 C CA . ALA A 1 156 ? 28.702 54.836 80.515 1.00 14.36 156 ALA A CA 1
ATOM 1112 C C . ALA A 1 156 ? 29.156 53.503 81.108 1.00 19.46 156 ALA A C 1
ATOM 1113 O O . ALA A 1 156 ? 29.895 52.723 80.528 1.00 19.86 156 ALA A O 1
ATOM 1115 N N . THR A 1 157 ? 28.651 53.207 82.327 1.00 19.95 157 THR A N 1
ATOM 1116 C CA . THR A 1 157 ? 28.820 51.832 82.831 1.00 17.52 157 THR A CA 1
ATOM 1117 C C . THR A 1 157 ? 28.177 50.744 81.994 1.00 15.22 157 THR A C 1
ATOM 1118 O O . THR A 1 157 ? 28.825 49.745 81.765 1.00 19.09 157 THR A O 1
ATOM 1122 N N . ALA A 1 158 ? 26.930 50.947 81.535 1.00 14.63 158 ALA A N 1
ATOM 1123 C CA . ALA A 1 158 ? 26.365 49.936 80.621 1.00 17.10 158 ALA A CA 1
ATOM 1124 C C . ALA A 1 158 ? 27.213 49.686 79.354 1.00 15.52 158 ALA A C 1
ATOM 1125 O O . ALA A 1 158 ? 27.539 48.565 79.025 1.00 16.52 158 ALA A O 1
ATOM 1127 N N . LEU A 1 159 ? 27.655 50.766 78.705 1.00 17.91 159 LEU A N 1
ATOM 1128 C CA . LEU A 1 159 ? 28.613 50.615 77.580 1.00 17.69 159 LEU A CA 1
ATOM 1129 C C . LEU A 1 159 ? 29.895 49.851 77.846 1.00 19.93 159 LEU A C 1
ATOM 1130 O O . LEU A 1 159 ? 30.277 48.954 77.092 1.00 19.21 159 LEU A O 1
ATOM 1135 N N . VAL A 1 160 ? 30.547 50.181 79.014 1.00 21.70 160 VAL A N 1
ATOM 1136 C CA . VAL A 1 160 ? 31.713 49.315 79.310 1.00 20.85 160 VAL A CA 1
ATOM 1137 C C . VAL A 1 160 ? 31.429 47.877 79.767 1.00 21.33 160 VAL A C 1
ATOM 1138 O O . VAL A 1 160 ? 32.086 46.918 79.409 1.00 20.74 160 VAL A O 1
ATOM 1142 N N . LEU A 1 161 ? 30.351 47.711 80.542 1.00 21.86 161 LEU A N 1
ATOM 1143 C CA . LEU A 1 161 ? 29.850 46.366 80.838 1.00 20.50 161 LEU A CA 1
ATOM 1144 C C . LEU A 1 161 ? 29.462 45.490 79.613 1.00 23.16 161 LEU A C 1
ATOM 1145 O O . LEU A 1 161 ? 29.753 44.294 79.564 1.00 22.89 161 LEU A O 1
ATOM 1150 N N . ALA A 1 162 ? 28.755 46.146 78.648 1.00 21.20 162 ALA A N 1
ATOM 1151 C CA . ALA A 1 162 ? 28.384 45.496 77.361 1.00 19.14 162 ALA A CA 1
ATOM 1152 C C . ALA A 1 162 ? 29.591 44.948 76.586 1.00 17.15 162 ALA A C 1
ATOM 1153 O O . ALA A 1 162 ? 29.620 43.812 76.133 1.00 20.85 162 ALA A O 1
ATOM 1155 N N . GLU A 1 163 ? 30.663 45.745 76.603 1.00 14.74 163 GLU A N 1
ATOM 1156 C CA . GLU A 1 163 ? 31.962 45.262 76.118 1.00 17.48 163 GLU A CA 1
ATOM 1157 C C . GLU A 1 163 ? 32.648 44.080 76.824 1.00 22.07 163 GLU A C 1
ATOM 1158 O O . GLU A 1 163 ? 33.271 43.216 76.227 1.00 23.96 163 GLU A O 1
ATOM 1164 N N . ILE A 1 164 ? 32.504 44.039 78.153 1.00 20.17 164 ILE A N 1
ATOM 1165 C CA . ILE A 1 164 ? 32.996 42.869 78.905 1.00 18.72 164 ILE A CA 1
ATOM 1166 C C . ILE A 1 164 ? 32.164 41.609 78.757 1.00 17.39 164 ILE A C 1
ATOM 1167 O O . ILE A 1 164 ? 32.635 40.481 78.674 1.00 20.44 164 ILE A O 1
ATOM 1172 N N . ASN A 1 165 ? 30.869 41.846 78.704 1.00 18.41 165 ASN A N 1
ATOM 1173 C CA . ASN A 1 165 ? 29.979 40.712 78.524 1.00 21.36 165 ASN A CA 1
ATOM 1174 C C . ASN A 1 165 ? 28.957 40.867 77.375 1.00 23.74 165 ASN A C 1
ATOM 1175 O O . ASN A 1 165 ? 27.753 40.988 77.563 1.00 23.14 165 ASN A O 1
ATOM 1180 N N . PRO A 1 166 ? 29.466 40.814 76.118 1.00 25.93 166 PRO A N 1
ATOM 1181 C CA . PRO A 1 166 ? 28.556 40.971 74.957 1.00 26.27 166 P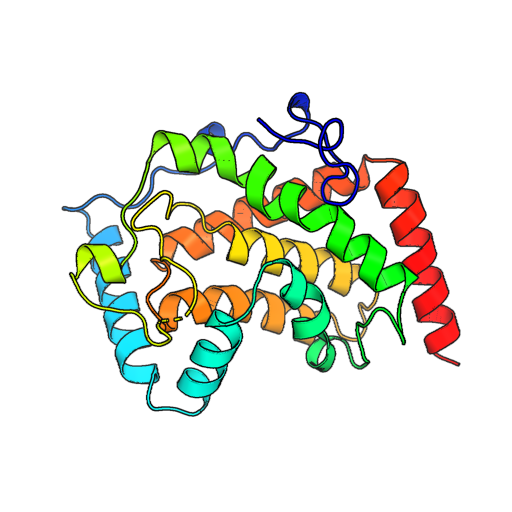RO A CA 1
ATOM 1182 C C . PRO A 1 166 ? 27.447 39.924 74.837 1.00 24.06 166 PRO A C 1
ATOM 1183 O O . PRO A 1 166 ? 26.361 40.184 74.360 1.00 24.11 166 PRO A O 1
ATOM 1187 N N . GLN A 1 167 ? 27.679 38.741 75.385 1.00 25.15 167 GLN A N 1
ATOM 1188 C CA . GLN A 1 167 ? 26.552 37.804 75.508 1.00 27.09 167 GLN A CA 1
ATOM 1189 C C . GLN A 1 167 ? 25.275 38.321 76.189 1.00 25.06 167 GLN A C 1
ATOM 1190 O O . GLN A 1 167 ? 24.162 37.932 75.883 1.00 23.75 167 GLN A O 1
ATOM 1196 N N . ARG A 1 168 ? 25.513 39.242 77.156 1.00 26.04 168 ARG A N 1
ATOM 1197 C CA . ARG A 1 168 ? 24.389 39.900 77.837 1.00 25.63 168 ARG A CA 1
ATOM 1198 C C . ARG A 1 168 ? 24.242 41.368 77.558 1.00 23.88 168 ARG A C 1
ATOM 1199 O O . ARG A 1 168 ? 23.632 42.106 78.308 1.00 24.09 168 ARG A O 1
ATOM 1207 N N . GLN A 1 169 ? 24.838 41.810 76.424 1.00 23.22 169 GLN A N 1
ATOM 1208 C CA . GLN A 1 169 ? 24.820 43.228 76.080 1.00 19.99 169 GLN A CA 1
ATOM 1209 C C . GLN A 1 169 ? 23.441 43.850 76.067 1.00 21.38 169 GLN A C 1
ATOM 1210 O O . GLN A 1 169 ? 23.216 44.969 76.492 1.00 24.60 169 GLN A O 1
ATOM 1216 N N . ASN A 1 170 ? 22.455 43.089 75.600 1.00 20.48 170 ASN A N 1
ATOM 1217 C CA . ASN A 1 170 ? 21.138 43.736 75.525 1.00 20.97 170 ASN A CA 1
ATOM 1218 C C . ASN A 1 170 ? 20.484 44.007 76.892 1.00 19.73 170 ASN A C 1
ATOM 1219 O O . ASN A 1 170 ? 19.852 45.020 77.128 1.00 18.90 170 ASN A O 1
ATOM 1224 N N . GLU A 1 171 ? 20.680 43.042 77.790 1.00 21.27 171 GLU A N 1
ATOM 1225 C CA . GLU A 1 171 ? 20.166 43.146 79.157 1.00 19.84 171 GLU A CA 1
ATOM 1226 C C . GLU A 1 171 ? 20.849 44.220 79.926 1.00 16.23 171 GLU A C 1
ATOM 1227 O O . GLU A 1 171 ? 20.199 45.026 80.575 1.00 20.87 171 GLU A O 1
ATOM 1233 N N . ILE A 1 172 ? 22.169 44.236 79.751 1.00 17.53 172 ILE A N 1
ATOM 1234 C CA . ILE A 1 172 ? 23.029 45.318 80.257 1.00 16.90 172 ILE A CA 1
ATOM 1235 C C . ILE A 1 172 ? 22.679 46.733 79.813 1.00 20.21 172 ILE A C 1
ATOM 1236 O O . ILE A 1 172 ? 22.454 47.636 80.617 1.00 18.91 172 ILE A O 1
ATOM 1241 N N . LEU A 1 173 ? 22.575 46.909 78.468 1.00 20.75 173 LEU A N 1
ATOM 1242 C CA . LEU A 1 173 ? 22.107 48.206 77.946 1.00 17.70 173 LEU A CA 1
ATOM 1243 C C . LEU A 1 173 ? 20.699 48.622 78.396 1.00 16.26 173 LEU A C 1
ATOM 1244 O O . LEU A 1 173 ? 20.376 49.774 78.663 1.00 18.18 173 LEU A O 1
ATOM 1249 N N . LYS A 1 174 ? 19.835 47.625 78.475 1.00 15.86 174 LYS A N 1
ATOM 1250 C CA . LYS A 1 174 ? 18.494 47.970 78.945 1.00 19.21 174 LYS A CA 1
ATOM 1251 C C . LYS A 1 174 ? 18.453 48.415 80.429 1.00 21.86 174 LYS A C 1
ATOM 1252 O O . LYS A 1 174 ? 17.800 49.404 80.737 1.00 20.00 174 LYS A O 1
ATOM 1258 N N . ARG A 1 175 ? 19.250 47.698 81.286 1.00 21.93 175 ARG A N 1
ATOM 1259 C CA . ARG A 1 175 ? 19.476 48.145 82.686 1.00 19.65 175 ARG A CA 1
ATOM 1260 C C . ARG A 1 175 ? 20.037 49.561 82.807 1.00 16.70 175 ARG A C 1
ATOM 1261 O O . ARG A 1 175 ? 19.476 50.419 83.468 1.00 18.12 175 ARG A O 1
ATOM 1269 N N . GLY A 1 176 ? 21.122 49.800 82.048 1.00 17.53 176 GLY A N 1
ATOM 1270 C CA . GLY A 1 176 ? 21.698 51.143 81.893 1.00 17.18 176 GLY A CA 1
ATOM 1271 C C . GLY A 1 176 ? 20.679 52.214 81.552 1.00 21.18 176 GLY A C 1
ATOM 1272 O O . GLY A 1 176 ? 20.582 53.278 82.149 1.00 21.85 176 GLY A O 1
ATOM 1273 N N . TYR A 1 177 ? 19.847 51.887 80.547 1.00 22.48 177 TYR A N 1
ATOM 1274 C CA . TYR A 1 177 ? 18.756 52.787 80.117 1.00 20.51 177 TYR A CA 1
ATOM 1275 C C . TYR A 1 177 ? 17.754 53.106 81.242 1.00 18.92 177 TYR A C 1
ATOM 1276 O O . TYR A 1 177 ? 17.406 54.246 81.542 1.00 15.84 177 TYR A O 1
ATOM 1285 N N . GLU A 1 178 ? 17.354 52.008 81.867 1.00 19.45 178 GLU A N 1
ATOM 1286 C CA . GLU A 1 178 ? 16.429 52.094 82.972 1.00 22.02 178 GLU A CA 1
ATOM 1287 C C . GLU A 1 178 ? 16.820 52.802 84.236 1.00 20.09 178 GLU A C 1
ATOM 1288 O O . GLU A 1 178 ? 16.001 53.492 84.805 1.00 21.41 178 GLU A O 1
ATOM 1294 N N . LEU A 1 179 ? 18.090 52.695 84.609 1.00 19.63 179 LEU A N 1
ATOM 1295 C CA . LEU A 1 179 ? 18.655 53.567 85.665 1.00 19.10 179 LEU A CA 1
ATOM 1296 C C . LEU A 1 179 ? 18.366 55.051 85.511 1.00 20.25 179 LEU A C 1
ATOM 1297 O O . LEU A 1 179 ? 17.838 55.726 86.374 1.00 19.26 179 LEU A O 1
ATOM 1302 N N . GLY A 1 180 ? 18.647 55.545 84.290 1.00 19.84 180 GLY A N 1
ATOM 1303 C CA . GLY A 1 180 ? 18.171 56.903 83.987 1.00 15.90 180 GLY A CA 1
ATOM 1304 C C . GLY A 1 180 ? 16.655 57.072 84.027 1.00 17.05 180 GLY A C 1
ATOM 1305 O O . GLY A 1 180 ? 16.130 58.031 84.564 1.00 19.49 180 GLY A O 1
ATOM 1306 N N . GLN A 1 181 ? 15.923 56.068 83.478 1.00 18.19 181 GLN A N 1
ATOM 1307 C CA . GLN A 1 181 ? 14.448 56.207 83.522 1.00 17.92 181 GLN A CA 1
ATOM 1308 C C . GLN A 1 181 ? 13.822 56.265 84.938 1.00 18.20 181 GLN A C 1
ATOM 1309 O O . GLN A 1 181 ? 12.903 57.008 85.258 1.00 19.66 181 GLN A O 1
ATOM 1315 N N . SER A 1 182 ? 14.440 55.497 85.821 1.00 20.03 182 SER A N 1
ATOM 1316 C CA . SER A 1 182 ? 14.156 55.600 87.273 1.00 16.56 182 SER A CA 1
ATOM 1317 C C . SER A 1 182 ? 14.209 56.973 87.871 1.00 14.78 182 SER A C 1
ATOM 1318 O O . SER A 1 182 ? 13.305 57.369 88.582 1.00 19.49 182 SER A O 1
ATOM 1321 N N . ARG A 1 183 ? 15.246 57.738 87.523 1.00 16.99 183 ARG A N 1
ATOM 1322 C CA . ARG A 1 183 ? 15.289 59.169 87.858 1.00 15.54 183 ARG A CA 1
ATOM 1323 C C . ARG A 1 183 ? 14.161 60.085 87.309 1.00 19.55 183 ARG A C 1
ATOM 1324 O O . ARG A 1 183 ? 13.693 61.039 87.956 1.00 17.04 183 ARG A O 1
ATOM 1332 N N . VAL A 1 184 ? 13.681 59.704 86.076 1.00 21.38 184 VAL A N 1
ATOM 1333 C CA . VAL A 1 184 ? 12.494 60.417 85.589 1.00 19.02 184 VAL A CA 1
ATOM 1334 C C . VAL A 1 184 ? 11.194 60.051 86.301 1.00 16.98 184 VAL A C 1
ATOM 1335 O O . VAL A 1 184 ? 10.468 60.913 86.800 1.00 18.45 184 VAL A O 1
ATOM 1339 N N . ILE A 1 185 ? 10.977 58.734 86.408 1.00 17.32 185 ILE A N 1
ATOM 1340 C CA . ILE A 1 185 ? 9.834 58.241 87.202 1.00 21.14 185 ILE A CA 1
ATOM 1341 C C . ILE A 1 185 ? 9.790 58.797 88.672 1.00 22.77 185 ILE A C 1
ATOM 1342 O O . ILE A 1 185 ? 8.749 59.230 89.142 1.00 22.95 185 ILE A O 1
ATOM 1347 N N . CYS A 1 186 ? 10.976 58.837 89.332 1.00 20.34 186 CYS A N 1
ATOM 1348 C CA . CYS A 1 186 ? 11.005 59.262 90.745 1.00 21.26 186 CYS A CA 1
ATOM 1349 C C . CYS A 1 186 ? 10.979 60.766 90.931 1.00 22.80 186 CYS A C 1
ATOM 1350 O O . CYS A 1 186 ? 10.775 61.304 92.009 1.00 23.98 186 CYS A O 1
ATOM 1353 N N . GLY A 1 187 ? 11.149 61.494 89.814 1.00 20.34 187 GLY A N 1
ATOM 1354 C CA . GLY A 1 187 ? 11.023 62.949 89.981 1.00 13.75 187 GLY A CA 1
ATOM 1355 C C . GLY A 1 187 ? 12.351 63.676 90.197 1.00 14.55 187 GLY A C 1
ATOM 1356 O O . GLY A 1 187 ? 12.436 64.871 90.453 1.00 16.08 187 GLY A O 1
ATOM 1357 N N . TYR A 1 188 ? 13.434 62.894 90.072 1.00 14.86 188 TYR A N 1
ATOM 1358 C CA . TYR A 1 188 ? 14.736 63.526 90.226 1.00 16.85 188 TYR A CA 1
ATOM 1359 C C . TYR A 1 188 ? 15.214 64.366 89.046 1.00 20.24 188 TYR A C 1
ATOM 1360 O O . TYR A 1 188 ? 15.979 65.318 89.192 1.00 18.42 188 TYR A O 1
ATOM 1369 N N . HIS A 1 189 ? 14.751 63.890 87.862 1.00 19.35 189 HIS A N 1
ATOM 1370 C CA . HIS A 1 189 ? 15.215 64.475 86.589 1.00 19.83 189 HIS A CA 1
ATOM 1371 C C . HIS A 1 189 ? 14.108 64.550 85.551 1.00 16.85 189 HIS A C 1
ATOM 1372 O O . HIS A 1 189 ? 13.232 63.689 85.533 1.00 18.10 189 HIS A O 1
ATOM 1379 N N . TRP A 1 190 ? 14.183 65.611 84.723 1.00 18.99 190 TRP A N 1
ATOM 1380 C CA . TRP A 1 190 ? 13.341 65.719 83.490 1.00 17.22 190 TRP A CA 1
ATOM 1381 C C . TRP A 1 190 ? 13.768 64.690 82.453 1.00 15.79 190 TRP A C 1
ATOM 1382 O O . TRP A 1 190 ? 14.942 64.354 82.416 1.00 15.77 190 TRP A O 1
ATOM 1393 N N . GLN A 1 191 ? 12.859 64.188 81.613 1.00 16.92 191 GLN A N 1
ATOM 1394 C CA . GLN A 1 191 ? 13.316 63.234 80.569 1.00 17.49 191 GLN A CA 1
ATOM 1395 C C . GLN A 1 191 ? 14.519 63.720 79.696 1.00 15.64 191 GLN A C 1
ATOM 1396 O O . GLN A 1 191 ? 15.508 63.054 79.429 1.00 16.52 191 GLN A O 1
ATOM 1402 N N . SER A 1 192 ? 14.448 65.016 79.389 1.00 17.04 192 SER A N 1
ATOM 1403 C CA . SER A 1 192 ? 15.564 65.622 78.666 1.00 15.81 192 SER A CA 1
ATOM 1404 C C . SER A 1 192 ? 16.899 65.683 79.339 1.00 17.61 192 SER A C 1
ATOM 1405 O O . SER A 1 192 ? 17.937 65.640 78.700 1.00 16.65 192 SER A O 1
ATOM 1408 N N . ASP A 1 193 ? 16.886 65.712 80.681 1.00 17.44 193 ASP A N 1
ATOM 1409 C CA . ASP A 1 193 ? 18.190 65.648 81.360 1.00 15.23 193 ASP A CA 1
ATOM 1410 C C . ASP A 1 193 ? 18.889 64.316 81.197 1.00 12.26 193 ASP A C 1
ATOM 1411 O O . ASP A 1 193 ? 20.113 64.204 81.054 1.00 14.16 193 ASP A O 1
ATOM 1416 N N . VAL A 1 194 ? 18.025 63.283 81.216 1.00 11.48 194 VAL A N 1
ATOM 1417 C CA . VAL A 1 194 ? 18.425 61.882 81.108 1.00 13.18 194 VAL A CA 1
ATOM 1418 C C . VAL A 1 194 ? 18.851 61.478 79.663 1.00 15.63 194 VAL A C 1
ATOM 1419 O O . VAL A 1 194 ? 19.852 60.822 79.387 1.00 15.79 194 VAL A O 1
ATOM 1423 N N . ASP A 1 195 ? 18.050 61.992 78.728 1.00 16.54 195 ASP A N 1
ATOM 1424 C CA . ASP A 1 195 ? 18.488 61.921 77.332 1.00 16.55 195 ASP A CA 1
ATOM 1425 C C . ASP A 1 195 ? 19.801 62.636 77.029 1.00 14.74 195 ASP A C 1
ATOM 1426 O O . ASP A 1 195 ? 20.758 62.076 76.519 1.00 18.92 195 ASP A O 1
ATOM 1431 N N . ALA A 1 196 ? 19.902 63.900 77.450 1.00 15.85 196 ALA A N 1
ATOM 1432 C CA . ALA A 1 196 ? 21.203 64.555 77.312 1.00 14.73 196 ALA A CA 1
ATOM 1433 C C . ALA A 1 196 ? 22.383 63.806 77.932 1.00 18.85 196 ALA A C 1
ATOM 1434 O O . ALA A 1 196 ? 23.512 63.751 77.429 1.00 21.06 196 ALA A O 1
ATOM 1436 N N . ALA A 1 197 ? 22.056 63.177 79.091 1.00 19.14 197 ALA A N 1
ATOM 1437 C CA . ALA A 1 197 ? 23.098 62.442 79.808 1.00 17.62 197 ALA A CA 1
ATOM 1438 C C . ALA A 1 197 ? 23.644 61.202 79.090 1.00 17.71 197 ALA A C 1
ATOM 1439 O O . ALA A 1 197 ? 24.851 60.931 79.104 1.00 18.18 197 ALA A O 1
ATOM 1441 N N . ARG A 1 198 ? 22.711 60.477 78.418 1.00 16.04 198 ARG A N 1
ATOM 1442 C CA . ARG A 1 198 ? 23.238 59.409 77.565 1.00 15.41 198 ARG A CA 1
ATOM 1443 C C . ARG A 1 198 ? 24.179 59.843 76.413 1.00 14.99 198 ARG A C 1
ATOM 1444 O O . ARG A 1 198 ? 25.194 59.219 76.113 1.00 17.07 198 ARG A O 1
ATOM 1452 N N . VAL A 1 199 ? 23.907 61.030 75.842 1.00 17.69 199 VAL A N 1
ATOM 1453 C CA . VAL A 1 199 ? 24.961 61.510 74.913 1.00 17.44 199 VAL A CA 1
ATOM 1454 C C . VAL A 1 199 ? 26.376 61.736 75.457 1.00 18.48 199 VAL A C 1
ATOM 1455 O O . VAL A 1 199 ? 27.360 61.145 74.988 1.00 19.25 199 VAL A O 1
ATOM 1459 N N . VAL A 1 200 ? 26.471 62.548 76.550 1.00 18.52 200 VAL A N 1
ATOM 1460 C CA . VAL A 1 200 ? 27.822 62.723 77.153 1.00 16.27 200 VAL A CA 1
ATOM 1461 C C . VAL A 1 200 ? 28.442 61.461 77.794 1.00 14.37 200 VAL A C 1
ATOM 1462 O O . VAL A 1 200 ? 29.643 61.247 77.797 1.00 17.25 200 VAL A O 1
ATOM 1466 N N . GLY A 1 201 ? 27.556 60.570 78.283 1.00 14.98 201 GLY A N 1
ATOM 1467 C CA . GLY A 1 201 ? 27.998 59.297 78.836 1.00 13.20 201 GLY A CA 1
ATOM 1468 C C . GLY A 1 201 ? 28.609 58.377 77.824 1.00 16.81 201 GLY A C 1
ATOM 1469 O O . GLY A 1 201 ? 29.588 57.701 78.067 1.00 17.03 201 GLY A O 1
ATOM 1470 N N . SER A 1 202 ? 28.034 58.413 76.614 1.00 17.82 202 SER A N 1
ATOM 1471 C CA . SER A 1 202 ? 28.757 57.750 75.509 1.00 16.70 202 SER A CA 1
ATOM 1472 C C . SER A 1 202 ? 30.087 58.390 75.104 1.00 13.91 202 SER A C 1
ATOM 1473 O O . SER A 1 202 ? 31.117 57.765 74.939 1.00 18.47 202 SER A O 1
ATOM 1476 N N . ALA A 1 203 ? 30.094 59.719 75.030 1.00 14.76 203 ALA A N 1
ATOM 1477 C CA . ALA A 1 203 ? 31.333 60.383 74.641 1.00 14.41 203 ALA A CA 1
ATOM 1478 C C . ALA A 1 203 ? 32.527 60.110 75.563 1.00 17.92 203 ALA A C 1
ATOM 1479 O O . ALA A 1 203 ? 33.652 59.803 75.177 1.00 16.36 203 ALA A O 1
ATOM 1481 N N . VAL A 1 204 ? 32.200 60.126 76.880 1.00 18.27 204 VAL A N 1
ATOM 1482 C CA . VAL A 1 204 ? 33.290 59.835 77.823 1.00 16.45 204 VAL A CA 1
ATOM 1483 C C . VAL A 1 204 ? 33.834 58.394 77.718 1.00 13.88 204 VAL A C 1
ATOM 1484 O O . VAL A 1 204 ? 35.015 58.177 77.916 1.00 17.64 204 VAL A O 1
ATOM 1488 N N . VAL A 1 205 ? 32.971 57.392 77.355 1.00 15.31 205 VAL A N 1
ATOM 1489 C CA . VAL A 1 205 ? 33.648 56.100 77.152 1.00 17.30 205 VAL A CA 1
ATOM 1490 C C . VAL A 1 205 ? 34.636 56.018 75.953 1.00 19.20 205 VAL A C 1
ATOM 1491 O O . VAL A 1 205 ? 35.644 55.311 76.002 1.00 19.08 205 VAL A O 1
ATOM 1495 N N . ALA A 1 206 ? 34.409 56.893 74.934 1.00 21.03 206 ALA A N 1
ATOM 1496 C CA . ALA A 1 206 ? 35.452 57.018 73.888 1.00 19.17 206 ALA A CA 1
ATOM 1497 C C . ALA A 1 206 ? 36.765 57.498 74.469 1.00 19.27 206 ALA A C 1
ATOM 1498 O O . ALA A 1 206 ? 37.809 56.868 74.353 1.00 18.59 206 ALA A O 1
ATOM 1500 N N . THR A 1 207 ? 36.643 58.597 75.234 1.00 20.20 207 THR A N 1
ATOM 1501 C CA . THR A 1 207 ? 37.873 59.078 75.903 1.00 20.52 207 THR A CA 1
ATOM 1502 C C . THR A 1 207 ? 38.613 58.126 76.838 1.00 21.84 207 THR A C 1
ATOM 1503 O O . THR A 1 207 ? 39.831 58.030 76.898 1.00 23.45 207 THR A O 1
ATOM 1507 N N . LEU A 1 208 ? 37.806 57.345 77.574 1.00 23.89 208 LEU A N 1
ATOM 1508 C CA . LEU A 1 208 ? 38.323 56.332 78.510 1.00 22.19 208 LEU A CA 1
ATOM 1509 C C . LEU A 1 208 ? 39.165 55.285 77.783 1.00 25.28 208 LEU A C 1
ATOM 1510 O O . LEU A 1 208 ? 40.232 54.880 78.228 1.00 24.41 208 LEU A O 1
ATOM 1515 N N . HIS A 1 209 ? 38.666 54.873 76.588 1.00 24.64 209 HIS A N 1
ATOM 1516 C CA . HIS A 1 209 ? 39.495 53.970 75.766 1.00 20.81 209 HIS A CA 1
ATOM 1517 C C . HIS A 1 209 ? 40.863 54.530 75.277 1.00 19.15 209 HIS A C 1
ATOM 1518 O O . HIS A 1 209 ? 41.807 53.872 74.934 1.00 20.30 209 HIS A O 1
ATOM 1525 N N . THR A 1 210 ? 41.035 55.827 75.336 1.00 20.82 210 THR A N 1
ATOM 1526 C CA . THR A 1 210 ? 42.393 56.384 75.116 1.00 21.40 210 THR A CA 1
ATOM 1527 C C . THR A 1 210 ? 43.396 56.387 76.298 1.00 26.34 210 THR A C 1
ATOM 1528 O O . THR A 1 210 ? 44.567 56.745 76.188 1.00 27.83 210 THR A O 1
ATOM 1532 N N . ASN A 1 211 ? 42.844 56.032 77.482 1.00 26.32 211 ASN A N 1
ATOM 1533 C CA . ASN A 1 211 ? 43.544 56.135 78.782 1.00 23.64 211 ASN A CA 1
ATOM 1534 C C . ASN A 1 211 ? 44.212 54.824 79.204 1.00 20.62 211 ASN A C 1
ATOM 1535 O O . ASN A 1 211 ? 43.591 53.785 79.374 1.00 22.28 211 ASN A O 1
ATOM 1540 N N . PRO A 1 212 ? 45.563 54.884 79.353 1.00 22.01 212 PRO A N 1
ATOM 1541 C CA . PRO A 1 212 ? 46.337 53.660 79.633 1.00 21.52 212 PRO A CA 1
ATOM 1542 C C . PRO A 1 212 ? 45.859 52.883 80.848 1.00 22.52 212 PRO A C 1
ATOM 1543 O O . PRO A 1 212 ? 45.670 51.673 80.882 1.00 22.12 212 PRO A O 1
ATOM 1547 N N . ALA A 1 213 ? 45.626 53.674 81.897 1.00 23.96 213 ALA A N 1
ATOM 1548 C CA . ALA A 1 213 ? 45.139 53.025 83.140 1.00 23.57 213 ALA A CA 1
ATOM 1549 C C . ALA A 1 213 ? 43.797 52.337 83.019 1.00 21.76 213 ALA A C 1
ATOM 1550 O O . ALA A 1 213 ? 43.600 51.185 83.403 1.00 24.96 213 ALA A O 1
ATOM 1552 N N . PHE A 1 214 ? 42.885 53.085 82.373 1.00 19.30 214 PHE A N 1
ATOM 1553 C CA . PHE A 1 214 ? 41.617 52.431 82.017 1.00 20.02 214 PHE A CA 1
ATOM 1554 C C . PHE A 1 214 ? 41.798 51.170 81.197 1.00 20.38 214 PHE A C 1
ATOM 1555 O O . PHE A 1 214 ? 41.255 50.120 81.510 1.00 18.82 214 PHE A O 1
ATOM 1563 N N . GLN A 1 215 ? 42.654 51.298 80.149 1.00 22.02 215 GLN A N 1
ATOM 1564 C CA . GLN A 1 215 ? 42.904 50.137 79.275 1.00 21.33 215 GLN A CA 1
ATOM 1565 C C . GLN A 1 215 ? 43.354 48.889 79.995 1.00 21.73 215 GLN A C 1
ATOM 1566 O O . GLN A 1 215 ? 42.823 47.783 79.875 1.00 21.17 215 GLN A O 1
ATOM 1572 N N . GLN A 1 216 ? 44.375 49.154 80.845 1.00 24.60 216 GLN A N 1
ATOM 1573 C CA . GLN A 1 216 ? 44.876 48.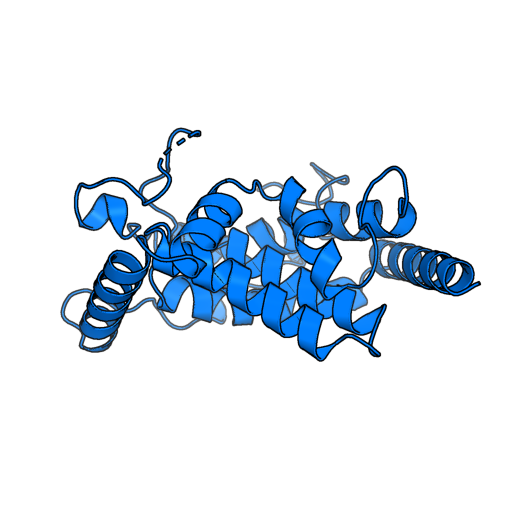089 81.718 1.00 25.81 216 GLN A CA 1
ATOM 1574 C C . GLN A 1 216 ? 43.909 47.530 82.715 1.00 23.07 216 GLN A C 1
ATOM 1575 O O . GLN A 1 216 ? 43.822 46.328 82.899 1.00 22.91 216 GLN A O 1
ATOM 1581 N N . GLN A 1 217 ? 43.155 48.439 83.377 1.00 22.58 217 GLN A N 1
ATOM 1582 C CA . GLN A 1 217 ? 42.099 47.917 84.261 1.00 23.69 217 GLN A CA 1
ATOM 1583 C C . GLN A 1 217 ? 40.971 47.113 83.590 1.00 24.92 217 GLN A C 1
ATOM 1584 O O . GLN A 1 217 ? 40.480 46.102 84.088 1.00 24.09 217 GLN A O 1
ATOM 1590 N N . LEU A 1 218 ? 40.628 47.595 82.390 1.00 26.00 218 LEU A N 1
ATOM 1591 C CA . LEU A 1 218 ? 39.701 46.859 81.532 1.00 23.47 218 LEU A CA 1
ATOM 1592 C C . LEU A 1 218 ? 40.195 45.495 81.093 1.00 21.96 218 LEU A C 1
ATOM 1593 O O . LEU A 1 218 ? 39.476 44.515 81.209 1.00 22.51 218 LEU A O 1
ATOM 1598 N N . GLN A 1 219 ? 41.451 45.425 80.640 1.00 23.49 219 GLN A N 1
ATOM 1599 C CA . GLN A 1 219 ? 42.033 44.079 80.457 1.00 29.37 219 GLN A CA 1
ATOM 1600 C C . GLN A 1 219 ? 41.880 43.156 81.681 1.00 29.60 219 GLN A C 1
ATOM 1601 O O . GLN A 1 219 ? 41.455 42.016 81.569 1.00 29.63 219 GLN A O 1
ATOM 1607 N N . LYS A 1 220 ? 42.206 43.722 82.879 1.00 28.28 220 LYS A N 1
ATOM 1608 C CA . LYS A 1 220 ? 42.004 42.926 84.111 1.00 26.68 220 LYS A CA 1
ATOM 1609 C C . LYS A 1 220 ? 40.588 42.446 84.386 1.00 24.54 220 LYS A C 1
ATOM 1610 O O . LYS A 1 220 ? 40.347 41.275 84.640 1.00 26.87 220 LYS A O 1
ATOM 1616 N N . ALA A 1 221 ? 39.630 43.379 84.217 1.00 21.04 221 ALA A N 1
ATOM 1617 C CA . ALA A 1 221 ? 38.215 42.960 84.307 1.00 18.69 221 ALA A CA 1
ATOM 1618 C C . ALA A 1 221 ? 37.761 41.903 83.291 1.00 24.31 221 ALA A C 1
ATOM 1619 O O . ALA A 1 221 ? 37.095 40.921 83.598 1.00 26.78 221 ALA A O 1
ATOM 1621 N N . LYS A 1 222 ? 38.223 42.106 82.029 1.00 24.15 222 LYS A N 1
ATOM 1622 C CA . LYS A 1 222 ? 38.065 41.018 81.046 1.00 23.96 222 LYS A CA 1
ATOM 1623 C C . LYS A 1 222 ? 38.668 39.675 81.431 1.00 22.61 222 LYS A C 1
ATOM 1624 O O . LYS A 1 222 ? 38.023 38.628 81.422 1.00 21.88 222 LYS A O 1
ATOM 1630 N N . ALA A 1 223 ? 39.949 39.728 81.830 1.00 22.84 223 ALA A N 1
ATOM 1631 C CA . ALA A 1 223 ? 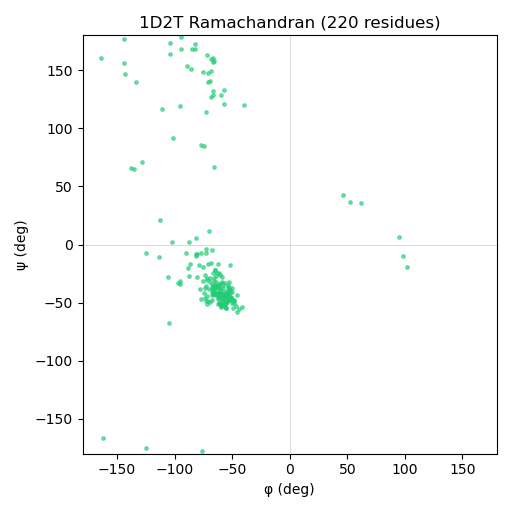40.533 38.472 82.353 1.00 25.17 223 ALA A CA 1
ATOM 1632 C C . ALA A 1 223 ? 39.812 37.842 83.543 1.00 26.19 223 ALA A C 1
ATOM 1633 O O . ALA A 1 223 ? 39.534 36.652 83.573 1.00 27.99 223 ALA A O 1
ATOM 1635 N N . GLU A 1 224 ? 39.424 38.696 84.487 1.00 27.72 224 GLU A N 1
ATOM 1636 C CA . GLU A 1 224 ? 38.643 38.187 85.610 1.00 27.59 224 GLU A CA 1
ATOM 1637 C C . GLU A 1 224 ? 37.338 37.525 85.191 1.00 28.89 224 GLU A C 1
ATOM 1638 O O . GLU A 1 224 ? 36.971 36.412 85.568 1.00 28.75 224 GLU A O 1
ATOM 1644 N N . PHE A 1 225 ? 36.659 38.233 84.288 1.00 29.33 225 PHE A N 1
ATOM 1645 C CA . PHE A 1 225 ? 35.398 37.699 83.770 1.00 28.70 225 PHE A CA 1
ATOM 1646 C C . PHE A 1 225 ? 35.551 36.354 83.061 1.00 31.53 225 PHE A C 1
ATOM 1647 O O . PHE A 1 225 ? 34.802 35.399 83.222 1.00 29.17 225 PHE A O 1
ATOM 1655 N N . ALA A 1 226 ? 36.635 36.308 82.289 1.00 31.91 226 ALA A N 1
ATOM 1656 C CA . ALA A 1 226 ? 36.996 35.055 81.643 1.00 36.17 226 ALA A CA 1
ATOM 1657 C C . ALA A 1 226 ? 37.178 33.829 82.536 1.00 40.94 226 ALA A C 1
ATOM 1658 O O . ALA A 1 226 ? 36.704 32.735 82.271 1.00 41.75 226 ALA A O 1
ATOM 1660 N N . GLN A 1 227 ? 37.883 34.081 83.647 1.00 44.91 227 GLN A N 1
ATOM 1661 C CA . GLN A 1 227 ? 38.067 32.931 84.543 1.00 49.32 227 GLN A CA 1
ATOM 1662 C C . GLN A 1 227 ? 36.782 32.579 85.233 1.00 51.62 227 GLN A C 1
ATOM 1663 O O . GLN A 1 227 ? 36.396 31.467 85.528 1.00 50.02 227 GLN A O 1
ATOM 1669 N N . HIS A 1 228 ? 36.041 33.669 85.411 1.00 58.91 228 HIS A N 1
ATOM 1670 C CA . HIS A 1 228 ? 34.687 33.501 85.925 1.00 65.53 228 HIS A CA 1
ATOM 1671 C C . HIS A 1 228 ? 33.816 32.519 85.143 1.00 68.04 228 HIS A C 1
ATOM 1672 O O . HIS A 1 228 ? 33.014 31.764 85.662 1.00 67.46 228 HIS A O 1
ATOM 1679 N N . GLN A 1 229 ? 34.061 32.545 83.846 1.00 74.45 229 GLN A N 1
ATOM 1680 C CA . GLN A 1 229 ? 33.306 31.659 82.963 1.00 81.06 229 GLN A CA 1
ATOM 1681 C C . GLN A 1 229 ? 33.569 30.149 83.028 1.00 85.59 229 GLN A C 1
ATOM 1682 O O . GLN A 1 229 ? 33.123 29.427 82.135 1.00 86.52 229 GLN A O 1
ATOM 1688 N N . LYS A 1 230 ? 34.317 29.749 84.086 1.00 91.08 230 LYS A N 1
ATOM 1689 C CA . LYS A 1 230 ? 34.965 28.444 84.325 1.00 95.45 230 LYS A CA 1
ATOM 1690 C C . LYS A 1 230 ? 36.409 28.279 83.743 1.00 97.06 230 LYS A C 1
ATOM 1691 O O . LYS A 1 230 ? 36.876 29.108 82.942 1.00 95.86 230 LYS A O 1
#

B-factor: mean 28.83, std 16.91, range [9.72, 100.0]

InterPro domains:
  IPR000326 Phosphatidic acid phosphatase type 2/haloperoxidase [PF01569] (127-227)
  IPR000326 Phosphatidic acid phosphatase type 2/haloperoxidase [SM00014] (115-227)
  IPR001011 Acid phosphatase, class A, bacterial [PIRSF000897] (1-249)
  IPR001011 Acid phosphatase, class A,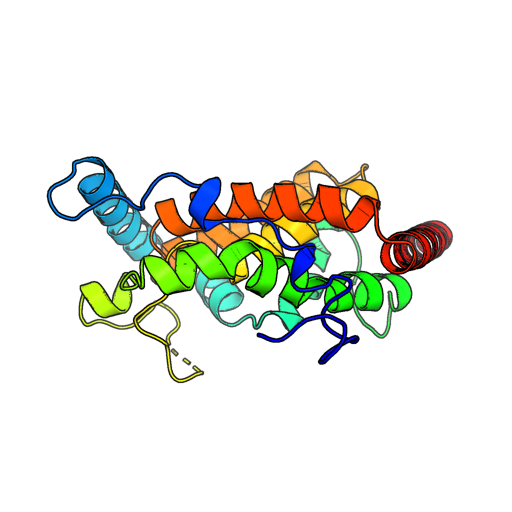 bacterial [PR00483] (67-86)
  IPR001011 Acid phosphatase, class A, bacterial [PR00483] (132-150)
  IPR001011 Acid phosphatase, class A, bacterial [PR00483] (158-184)
  IPR001011 Acid phosphatase, class A, bacterial [PR00483] (190-214)
  IPR001011 Acid phosphatase, class A, bacterial [PR00483] (224-242)
  IPR001011 Acid phosphatase, class A, bacterial [cd03397] (13-244)
  IPR018296 Acid phosphatase, class A, bacterial, conserved site [PS01157] (162-169)
  IPR036938 Phosphatidic acid phosphatase type 2/haloperoxidase superfamily [SSF48317] (26-246)
  IPR054904 Non-specific acid phosphatase [NF045654] (1-248)

Sequence (222 aa):
GNDTTTKPDLYYLKNSEAINSLALLPPPPAVGSIAFLNDQAMYEQGRLLRNTERGKLAAEDANLSSGGVANAFSGAFGSPITEKD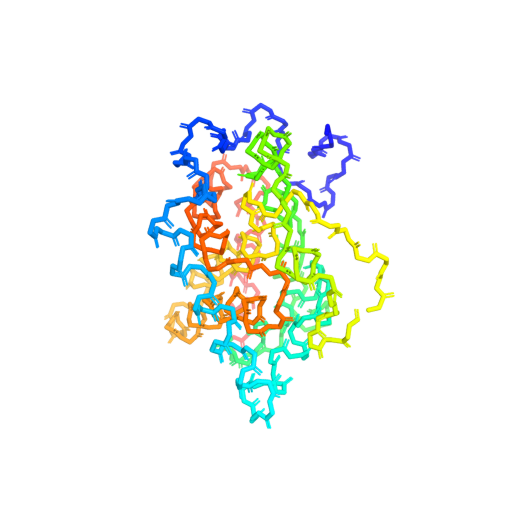APALHKLLTNMIEDAGDLATRSAKDHYMRIRPFAFYGVSTCNTQDKLSKNGSYPSGHTSIGWATALVLAEINPQRQNEILKRGYELGQSRVICGYHWQSDVDAARVVGSAVVATLHTNPAFQQQLQKAKAEFAQHQK

CATH classification: 1.20.144.10

Secondary structure (DSSP, 8-state):
---TTT-TTT-SS-GGGS--HHHHSPPPPPTTSHHHHHHHHHHHHHHHHTTSHHHHHHHHHHH--HHHHHHHTHHHHTS--STTT-HHHHHHHHHTHHIIIIITTHHHHHHH-PPPHHHHHT---S-------SS--SS-HHHHHHHHHHHHHHHH-GGGHHHHHHHHHHHHHHHHHHTSS-HHHHHHHHHHHHHHHHHHHT-HHHHHHHHHHHHHHHHHT-